Protein AF-A0A0B6YW63-F1 (afdb_monomer_lite)

InterPro domains:
  IPR017218 BLOC-2 complex, Hps6 subunit [PTHR14696] (39-274)
  IPR046822 BLOC-2 complex member HPS6, C-terminal domain [PF20468] (163-268)

Radius of gyration: 24.79 Å; chains: 1; bounding box: 61×53×79 Å

Organism: NCBI:txid1028688

Secondary structure (DSSP, 8-state):
----------GGGTS-HHHHHHHHHHHHHH---HHHHHHHHHHHHHHHHHTT-S---HHHHHHHHHHHHHHHHHHHHHHHHHHHHHHTTS---HHHHHHHHHHHHH-----HHHHHHHHHHHHHH-HHHHHHHHTTT--SS-SS--GGGHHHHHHHH-TTSS--HHHHHHHHHHHHH-GGGHHHHHHHHHHHHHHH----HHHHHHHHHHHHHHHHHH---GGGSS-HHHHHHHHHHHHHHTT-TTHHHHHHHHHHHTT-HHHHHHHHHHHHTT-S---GGG----

Foldseek 3Di:
DDDDDPPDPPPVVVCPVVVVVVVLVVVVVVHDDPVSVVVVVVSVVVLVVVVPDPDADPVRVVCVVVVVLVVVVVVLVVVVVVVVVVVVVDDPDPVVLLVSLVVLQPPPPDDPVSNLVSLVVCCVVPLPSNLCVLCPQPDLQDLDDDPVCLVSLCVQCPVPNPDCSSVLSNLQSCLAEPLLSNQSNLSHNLVSCLVNVPDDPVVSVVSSLVSLVSSLVSYDDLVNHPDSQSSLVSSLVSLVSSPDPCSLVVSLVSCVVSVVVVVNVVSVVVVVVVPPDDDPVPPPPD

pLDDT: mean 72.21, std 15.03, range [29.09, 91.69]

Sequence (286 aa):
LYTAADRLPDDHLLQTDIMRLAHLHELRMRGSSQTLVKELEQLKTKWAGIKNMSHHSHISNTIAPYLEEYWRLENLSQALLDSEKQQFGMKTDVSFAENMVKSMMEIRSFSKTARHAKLLWLSKVHPQELLDYLCQGITIESSEVHESKMKKWQSLLGMDGNNLVTFEFVCRLLFQLRPQNLLDFVKCAESVSEQTVGVSAFVRKKHSLIYYKTAWECLPRSQTSCDLKAATSAKAALILASESENCVERALKCLLQHGLWSNAVELVKDQANNDEGLPAYLHITT

Structure (mmCIF, N/CA/C/O backbone):
data_AF-A0A0B6YW63-F1
#
_entry.id   AF-A0A0B6YW63-F1
#
loop_
_atom_site.group_PDB
_atom_site.id
_atom_site.type_symbol
_atom_site.label_atom_id
_atom_site.label_alt_id
_atom_site.label_comp_id
_atom_site.label_asym_id
_atom_site.label_entity_id
_atom_site.label_seq_id
_atom_site.pdbx_PDB_ins_code
_atom_site.Cartn_x
_atom_site.Cartn_y
_atom_site.Cartn_z
_atom_site.occupancy
_atom_site.B_iso_or_equiv
_atom_site.auth_seq_id
_atom_site.auth_comp_id
_atom_site.auth_asym_id
_atom_site.auth_atom_id
_atom_site.pdbx_PDB_model_num
ATOM 1 N N . LEU A 1 1 ? 19.738 -30.019 56.863 1.00 35.66 1 LEU A N 1
ATOM 2 C CA . LEU A 1 1 ? 20.044 -30.387 55.463 1.00 35.66 1 LEU A CA 1
ATOM 3 C C . LEU A 1 1 ? 18.818 -30.035 54.641 1.00 35.66 1 LEU A C 1
ATOM 5 O O . LEU A 1 1 ? 17.736 -30.501 54.967 1.00 35.66 1 LEU A O 1
ATOM 9 N N . TYR A 1 2 ? 18.985 -29.078 53.733 1.00 29.09 2 TYR A N 1
ATOM 10 C CA . TYR A 1 2 ? 17.921 -28.328 53.069 1.00 29.09 2 TYR A CA 1
ATOM 11 C C . TYR A 1 2 ? 17.018 -29.206 52.192 1.00 29.09 2 TYR A C 1
ATOM 13 O O . TYR A 1 2 ? 17.493 -29.933 51.326 1.00 29.09 2 TYR A O 1
ATOM 21 N N . THR A 1 3 ? 15.710 -29.061 52.399 1.00 39.88 3 THR A N 1
ATOM 22 C CA . THR A 1 3 ? 14.631 -29.423 51.477 1.00 39.88 3 THR A CA 1
ATOM 23 C C . THR A 1 3 ? 14.084 -28.142 50.856 1.00 39.88 3 THR A C 1
ATOM 25 O O . THR A 1 3 ? 13.512 -27.327 51.574 1.00 39.88 3 THR A O 1
ATOM 28 N N . ALA A 1 4 ? 14.228 -27.976 49.547 1.00 35.59 4 ALA A N 1
ATOM 29 C CA . ALA A 1 4 ? 13.317 -27.212 48.698 1.00 35.59 4 ALA A CA 1
ATOM 30 C C . ALA A 1 4 ? 13.769 -27.456 47.260 1.00 35.59 4 ALA A C 1
ATOM 32 O O . ALA A 1 4 ? 14.795 -26.943 46.831 1.00 35.59 4 ALA A O 1
ATOM 33 N N . ALA A 1 5 ? 13.029 -28.302 46.546 1.00 37.62 5 ALA A N 1
ATOM 34 C CA . ALA A 1 5 ? 13.086 -28.307 45.098 1.00 37.62 5 ALA A CA 1
ATOM 35 C C . ALA A 1 5 ? 12.760 -26.889 44.621 1.00 37.62 5 ALA A C 1
ATOM 37 O O . ALA A 1 5 ? 11.768 -26.314 45.080 1.00 37.62 5 ALA A O 1
ATOM 38 N N . ASP A 1 6 ? 13.606 -26.356 43.743 1.00 39.78 6 ASP A N 1
ATOM 39 C CA . ASP A 1 6 ? 13.412 -25.107 43.016 1.00 39.78 6 ASP A CA 1
ATOM 40 C C . ASP A 1 6 ? 12.032 -25.105 42.348 1.00 39.78 6 ASP A C 1
ATOM 42 O O . ASP A 1 6 ? 11.842 -25.568 41.223 1.00 39.78 6 ASP A O 1
ATOM 46 N N . ARG A 1 7 ? 11.028 -24.600 43.066 1.00 38.03 7 ARG A N 1
ATOM 47 C CA . ARG A 1 7 ? 9.801 -24.126 42.447 1.00 38.03 7 ARG A CA 1
ATOM 48 C C . ARG A 1 7 ? 10.166 -22.798 41.815 1.00 38.03 7 ARG A C 1
ATOM 50 O O . ARG A 1 7 ? 10.329 -21.801 42.517 1.00 38.03 7 ARG A O 1
ATOM 57 N N . LEU A 1 8 ? 10.321 -22.821 40.494 1.00 34.00 8 LEU A N 1
ATOM 58 C CA . LEU A 1 8 ? 10.230 -21.619 39.677 1.00 34.00 8 LEU A CA 1
ATOM 59 C C . LEU A 1 8 ? 9.015 -20.809 40.171 1.00 34.00 8 LEU A C 1
ATOM 61 O O . LEU A 1 8 ? 7.951 -21.402 40.376 1.00 34.00 8 LEU A O 1
ATOM 65 N N . PRO A 1 9 ? 9.171 -19.505 40.447 1.00 35.78 9 PRO A N 1
ATOM 66 C CA . PRO A 1 9 ? 8.060 -18.680 40.897 1.00 35.78 9 PRO A CA 1
ATOM 67 C C . PRO A 1 9 ? 6.961 -18.696 39.831 1.00 35.78 9 PRO A C 1
ATOM 69 O O . PRO A 1 9 ? 7.265 -18.615 38.643 1.00 35.78 9 PRO A O 1
ATOM 72 N N . ASP A 1 10 ? 5.704 -18.828 40.264 1.00 38.03 10 ASP A N 1
ATOM 73 C CA . ASP A 1 10 ? 4.534 -18.910 39.389 1.00 38.03 10 ASP A CA 1
ATOM 74 C C . ASP A 1 10 ? 4.577 -17.824 38.294 1.00 38.03 10 ASP A C 1
ATOM 76 O O . ASP A 1 10 ? 4.577 -16.623 38.583 1.00 38.03 10 ASP A O 1
ATOM 80 N N . ASP A 1 11 ? 4.550 -18.261 37.029 1.00 41.81 11 ASP A N 1
ATOM 81 C CA . ASP A 1 11 ? 4.585 -17.457 35.789 1.00 41.81 11 ASP A CA 1
ATOM 82 C C . ASP A 1 11 ? 3.475 -16.380 35.685 1.00 41.81 11 ASP A C 1
ATOM 84 O O . ASP A 1 11 ? 3.419 -15.589 34.739 1.00 41.81 11 ASP A O 1
ATOM 88 N N . HIS A 1 12 ? 2.582 -16.303 36.671 1.00 43.78 12 HIS A N 1
ATOM 89 C CA . HIS A 1 12 ? 1.474 -15.355 36.746 1.00 43.78 12 HIS A CA 1
ATOM 90 C C . HIS A 1 12 ? 1.882 -13.926 37.136 1.00 43.78 12 HIS A C 1
ATOM 92 O O . HIS A 1 12 ? 1.092 -13.005 36.939 1.00 43.78 12 HIS A O 1
ATOM 98 N N . LEU A 1 13 ? 3.092 -13.714 37.665 1.00 39.16 13 LEU A N 1
ATOM 99 C CA . LEU A 1 13 ? 3.568 -12.388 38.092 1.00 39.16 13 LEU A CA 1
ATOM 100 C C . LEU A 1 13 ? 4.295 -11.595 36.991 1.00 39.16 13 LEU A C 1
ATOM 102 O O . LEU A 1 13 ? 4.454 -10.383 37.128 1.00 39.16 13 LEU A O 1
ATOM 106 N N . LEU A 1 14 ? 4.706 -12.243 35.893 1.00 39.59 14 LEU A N 1
ATOM 107 C CA . LEU A 1 14 ? 5.464 -11.608 34.800 1.00 39.59 14 LEU A CA 1
ATOM 108 C C . LEU A 1 14 ? 4.700 -11.523 33.466 1.00 39.59 14 LEU A C 1
ATOM 110 O O . LEU A 1 14 ? 5.112 -10.784 32.569 1.00 39.59 14 LEU A O 1
ATOM 114 N N . GLN A 1 15 ? 3.548 -12.186 33.337 1.00 50.19 15 GLN A N 1
ATOM 115 C CA . GLN A 1 15 ? 2.616 -11.943 32.235 1.00 50.19 15 GLN A CA 1
ATOM 116 C C . GLN A 1 15 ? 1.835 -10.654 32.501 1.00 50.19 15 GLN A C 1
ATOM 118 O O . GLN A 1 15 ? 0.770 -10.660 33.111 1.00 50.19 15 GLN A O 1
ATOM 123 N N . THR A 1 16 ? 2.384 -9.524 32.054 1.00 67.94 16 THR A N 1
ATOM 124 C CA . THR A 1 16 ? 1.674 -8.237 32.060 1.00 67.94 16 THR A CA 1
ATOM 125 C C . THR A 1 16 ? 0.263 -8.388 31.480 1.00 67.94 16 THR A C 1
ATOM 127 O O . THR A 1 16 ? 0.057 -9.105 30.500 1.00 67.94 16 THR A O 1
ATOM 130 N N . ASP A 1 17 ? -0.716 -7.671 32.037 1.00 64.31 17 ASP A N 1
ATOM 131 C CA . ASP A 1 17 ? -2.104 -7.677 31.549 1.00 64.31 17 ASP A CA 1
ATOM 132 C C . ASP A 1 17 ? -2.221 -7.398 30.036 1.00 64.31 17 ASP A C 1
ATOM 134 O O . ASP A 1 17 ? -3.189 -7.806 29.401 1.00 64.31 17 ASP A O 1
ATOM 138 N N . ILE A 1 18 ? -1.217 -6.748 29.439 1.00 65.69 18 ILE A N 1
ATOM 139 C CA . ILE A 1 18 ? -1.093 -6.510 27.995 1.00 65.69 18 ILE A CA 1
ATOM 140 C C . ILE A 1 18 ? -0.831 -7.803 27.214 1.00 65.69 18 ILE A C 1
ATOM 142 O O . ILE A 1 18 ? -1.463 -8.030 26.185 1.00 65.69 18 ILE A O 1
ATOM 146 N N . MET A 1 19 ? 0.060 -8.674 27.698 1.00 64.81 19 MET A N 1
ATOM 147 C CA . MET A 1 19 ? 0.273 -10.004 27.111 1.00 64.81 19 MET A CA 1
ATOM 148 C C . MET A 1 19 ? -1.000 -10.844 27.208 1.00 64.81 19 MET A C 1
ATOM 150 O O . MET A 1 19 ? -1.384 -11.518 26.251 1.00 64.81 19 MET A O 1
ATOM 154 N N . ARG A 1 20 ? -1.689 -10.756 28.352 1.00 71.44 20 ARG A N 1
ATOM 155 C CA . ARG A 1 20 ? -2.964 -11.444 28.564 1.00 71.44 20 ARG A CA 1
ATOM 156 C C . ARG A 1 20 ? -4.047 -10.921 27.618 1.00 71.44 20 ARG A C 1
ATOM 158 O O . ARG A 1 20 ? -4.763 -11.715 27.019 1.00 71.44 20 ARG A O 1
ATOM 165 N N . LEU A 1 21 ? -4.127 -9.607 27.420 1.00 73.88 21 LEU A N 1
ATOM 166 C CA . LEU A 1 21 ? -5.036 -8.970 26.466 1.00 73.88 21 LEU A CA 1
ATOM 167 C C . LEU A 1 21 ? -4.750 -9.406 25.018 1.00 73.88 21 LEU A C 1
ATOM 169 O O . LEU A 1 21 ? -5.678 -9.763 24.294 1.00 73.88 21 LEU A O 1
ATOM 173 N N . ALA A 1 22 ? -3.477 -9.428 24.609 1.00 70.31 22 ALA A N 1
ATOM 174 C CA . ALA A 1 22 ? -3.073 -9.884 23.280 1.00 70.31 22 ALA A CA 1
ATOM 175 C C . ALA A 1 22 ? -3.470 -11.351 23.039 1.00 70.31 22 ALA A C 1
ATOM 177 O O . ALA A 1 22 ? -4.042 -11.673 21.997 1.00 70.31 22 ALA A O 1
ATOM 178 N N . HIS A 1 23 ? -3.247 -12.218 24.031 1.00 72.25 23 HIS A N 1
ATOM 179 C CA . HIS A 1 23 ? -3.633 -13.625 23.967 1.00 72.25 23 HIS A CA 1
ATOM 180 C C . HIS A 1 23 ? -5.155 -13.817 23.876 1.00 72.25 23 HIS A C 1
ATOM 182 O O . HIS A 1 23 ? -5.644 -14.576 23.040 1.00 72.25 23 HIS A O 1
ATOM 188 N N . LEU A 1 24 ? -5.928 -13.077 24.678 1.00 75.38 24 LEU A N 1
ATOM 189 C CA . LEU A 1 24 ? -7.393 -13.112 24.621 1.00 75.38 24 LEU A CA 1
ATOM 190 C C . LEU A 1 24 ? -7.928 -12.643 23.260 1.00 75.38 24 LEU A C 1
ATOM 192 O O . LEU A 1 24 ? -8.910 -13.193 22.759 1.00 75.38 24 LEU A O 1
ATOM 196 N N . HIS A 1 25 ? -7.268 -11.669 22.629 1.00 72.69 25 HIS A N 1
ATOM 197 C CA . HIS A 1 25 ? -7.618 -11.230 21.280 1.00 72.69 25 HIS A CA 1
ATOM 198 C C . HIS A 1 25 ? -7.298 -12.268 20.208 1.00 72.69 25 HIS A C 1
ATOM 200 O O . HIS A 1 25 ? -8.101 -12.467 19.297 1.00 72.69 25 HIS A O 1
ATOM 206 N N . GLU A 1 26 ? -6.168 -12.962 20.319 1.00 74.06 26 GLU A N 1
ATOM 207 C CA . GLU A 1 26 ? -5.845 -14.068 19.419 1.00 74.06 26 GLU A CA 1
ATOM 208 C C . GLU A 1 26 ? -6.899 -15.182 19.505 1.00 74.06 26 GLU A C 1
ATOM 210 O O . GLU A 1 26 ? -7.366 -15.682 18.480 1.00 74.06 26 GLU A O 1
ATOM 215 N N . LEU A 1 27 ? -7.339 -15.519 20.720 1.00 74.31 27 LEU A N 1
ATOM 216 C CA . LEU A 1 27 ? -8.409 -16.490 20.939 1.00 74.31 27 LEU A CA 1
ATOM 217 C C . LEU A 1 27 ? -9.739 -16.010 20.350 1.00 74.31 27 LEU A C 1
ATOM 219 O O . LEU A 1 27 ? -10.409 -16.783 19.668 1.00 74.31 27 LEU A O 1
ATOM 223 N N . ARG A 1 28 ? -10.079 -14.725 20.513 1.00 75.38 28 ARG A N 1
ATOM 224 C CA . ARG A 1 28 ? -11.287 -14.126 19.922 1.00 75.38 28 ARG A CA 1
ATOM 225 C C . ARG A 1 28 ? -11.311 -14.232 18.395 1.00 75.38 28 ARG A C 1
ATOM 227 O O . ARG A 1 28 ? -12.379 -14.459 17.832 1.00 75.38 28 ARG A O 1
ATOM 234 N N . MET A 1 29 ? -10.159 -14.107 17.732 1.00 66.94 29 MET A N 1
ATOM 235 C CA . MET A 1 29 ? -10.046 -14.272 16.275 1.00 66.94 29 MET A CA 1
ATOM 236 C C . MET A 1 29 ? -10.249 -15.725 15.819 1.00 66.94 29 MET A C 1
ATOM 238 O O . MET A 1 29 ? -10.648 -15.949 14.679 1.00 66.94 29 MET A O 1
ATOM 242 N N . ARG A 1 30 ? -9.983 -16.710 16.688 1.00 71.00 30 ARG A N 1
ATOM 243 C CA . ARG A 1 30 ? -10.181 -18.145 16.411 1.00 71.00 30 ARG A CA 1
ATOM 244 C C . ARG A 1 30 ? -11.595 -18.630 16.760 1.00 71.00 30 ARG A C 1
ATOM 246 O O . ARG A 1 30 ? -12.028 -19.651 16.236 1.00 71.00 30 ARG A O 1
ATOM 253 N N . GLY A 1 31 ? -12.315 -17.902 17.612 1.00 60.34 31 GLY A N 1
ATOM 254 C CA . GLY A 1 31 ? -13.707 -18.168 17.970 1.00 60.34 31 GLY A CA 1
ATOM 255 C C . GLY A 1 31 ? -14.153 -17.342 19.177 1.00 60.34 31 GLY A C 1
ATOM 256 O O . GLY A 1 31 ? -13.383 -17.094 20.102 1.00 60.34 31 GLY A O 1
ATOM 257 N N . SER A 1 32 ? -15.410 -16.899 19.189 1.00 66.62 32 SER A N 1
ATOM 258 C CA . SER A 1 32 ? -15.966 -16.121 20.301 1.00 66.62 32 SER A CA 1
ATOM 259 C C . SER A 1 32 ? -16.644 -17.035 21.327 1.00 66.62 32 SER A C 1
ATOM 261 O O . SER A 1 32 ? -17.595 -17.744 21.018 1.00 66.62 32 SER A O 1
ATOM 263 N N . SER A 1 33 ? -16.161 -16.996 22.571 1.00 72.69 33 SER A N 1
ATOM 264 C CA . SER A 1 33 ? -16.786 -17.640 23.735 1.00 72.69 33 SER A CA 1
ATOM 265 C C . SER A 1 33 ? -17.289 -16.573 24.708 1.00 72.69 33 SER A C 1
ATOM 267 O O . SER A 1 33 ? -16.619 -15.561 24.920 1.00 72.69 33 SER A O 1
ATOM 269 N N . GLN A 1 34 ? -18.428 -16.813 25.365 1.00 70.00 34 GLN A N 1
ATOM 270 C CA . GLN A 1 34 ? -18.930 -15.940 26.438 1.00 70.00 34 GLN A CA 1
ATOM 271 C C . GLN A 1 34 ? -17.928 -15.782 27.592 1.00 70.00 34 GLN A C 1
ATOM 273 O O . GLN A 1 34 ? -17.919 -14.749 28.259 1.00 70.00 34 GLN A O 1
ATOM 278 N N . THR A 1 35 ? -17.066 -16.775 27.825 1.00 73.94 35 THR A N 1
ATOM 279 C CA . THR A 1 35 ? -16.005 -16.689 28.840 1.00 73.94 35 THR A CA 1
ATOM 280 C C . THR A 1 35 ? -14.935 -15.664 28.463 1.00 73.94 35 THR A C 1
ATOM 282 O O . THR A 1 35 ? -14.508 -14.893 29.317 1.00 73.94 35 THR A O 1
ATOM 285 N N . LEU A 1 36 ? -14.576 -15.578 27.177 1.00 73.38 36 LEU A N 1
ATOM 286 C CA . LEU A 1 36 ? -13.583 -14.627 26.666 1.00 73.38 36 LEU A CA 1
ATOM 287 C C . LEU A 1 36 ? -14.067 -13.179 26.782 1.00 73.38 36 LEU A C 1
ATOM 289 O O . LEU A 1 36 ? -13.299 -12.302 27.168 1.00 73.38 36 LEU A O 1
ATOM 293 N N . VAL A 1 37 ? -15.347 -12.932 26.486 1.00 73.31 37 VAL A N 1
ATOM 294 C CA . VAL A 1 37 ? -15.948 -11.594 26.615 1.00 73.31 37 VAL A CA 1
ATOM 295 C C . VAL A 1 37 ? -15.915 -11.127 28.071 1.00 73.31 37 VAL A C 1
ATOM 297 O O . VAL A 1 37 ? -15.482 -10.011 28.348 1.00 73.31 37 VAL A O 1
ATOM 300 N N . LYS A 1 38 ? -16.273 -12.011 29.012 1.00 75.44 38 LYS A N 1
ATOM 301 C CA . LYS A 1 38 ? -16.216 -11.713 30.450 1.00 75.44 38 LYS A CA 1
ATOM 302 C C . LYS A 1 38 ? -14.794 -11.431 30.933 1.00 75.44 38 LYS A C 1
ATOM 304 O O . LYS A 1 38 ? -14.599 -10.513 31.723 1.00 75.44 38 LYS A O 1
ATOM 309 N N . GLU A 1 39 ? -13.795 -12.182 30.470 1.00 75.00 39 GLU A N 1
ATOM 310 C CA . GLU A 1 39 ? -12.397 -11.928 30.846 1.00 75.00 39 GLU A CA 1
ATOM 311 C C . GLU A 1 39 ? -11.869 -10.591 30.305 1.00 75.00 39 GLU A C 1
ATOM 313 O O . GLU A 1 39 ? -11.160 -9.878 31.020 1.00 75.00 39 GLU A O 1
ATOM 318 N N . LEU A 1 40 ? -12.254 -10.206 29.085 1.00 75.44 40 LEU A N 1
ATOM 319 C CA . LEU A 1 40 ? -11.909 -8.898 28.518 1.00 75.44 40 LEU A CA 1
ATOM 320 C C . LEU A 1 40 ? -12.559 -7.744 29.298 1.00 75.44 40 LEU A C 1
ATOM 322 O O . LEU A 1 40 ? -11.893 -6.749 29.587 1.00 75.44 40 LEU A O 1
ATOM 326 N N . GLU A 1 41 ? -13.823 -7.881 29.705 1.00 77.19 41 GLU A N 1
ATOM 327 C CA . GLU A 1 41 ? -14.507 -6.893 30.554 1.00 77.19 41 GLU A CA 1
ATOM 328 C C . GLU A 1 41 ? -13.883 -6.788 31.955 1.00 77.19 41 GLU A C 1
ATOM 330 O O . GLU A 1 41 ? -13.723 -5.691 32.499 1.00 77.19 41 GLU A O 1
ATOM 335 N N . GLN A 1 42 ? -13.464 -7.914 32.537 1.00 78.00 42 GLN A N 1
ATOM 336 C CA . GLN A 1 42 ? -12.745 -7.931 33.813 1.00 78.00 42 GLN A CA 1
ATOM 337 C C . GLN A 1 42 ? -11.383 -7.237 33.715 1.00 78.00 42 GLN A C 1
ATOM 339 O O . GLN A 1 42 ? -10.994 -6.507 34.624 1.00 78.00 42 GLN A O 1
ATOM 344 N N . LEU A 1 43 ? -10.656 -7.417 32.612 1.00 75.31 43 LEU A N 1
ATOM 345 C CA . LEU A 1 43 ? -9.417 -6.679 32.363 1.00 75.31 43 LEU A CA 1
ATOM 346 C C . LEU A 1 43 ? -9.683 -5.179 32.202 1.00 75.31 43 LEU A C 1
ATOM 348 O O . LEU A 1 43 ? -9.010 -4.368 32.836 1.00 75.31 43 LEU A O 1
ATOM 352 N N . LYS A 1 44 ? -10.707 -4.799 31.434 1.00 74.19 44 LYS A N 1
ATOM 353 C CA . LYS A 1 44 ? -11.101 -3.394 31.245 1.00 74.19 44 LYS A CA 1
ATOM 354 C C . LYS A 1 44 ? -11.416 -2.699 32.575 1.00 74.19 44 LYS A C 1
ATOM 356 O O . LYS A 1 44 ? -10.949 -1.587 32.819 1.00 74.19 44 LYS A O 1
ATOM 361 N N . THR A 1 45 ? -12.174 -3.358 33.449 1.00 74.06 45 THR A N 1
ATOM 362 C CA . THR A 1 45 ? -12.545 -2.823 34.772 1.00 74.06 45 THR A CA 1
ATOM 363 C C . THR A 1 45 ? -11.356 -2.745 35.730 1.00 74.06 45 THR A C 1
ATOM 365 O O . THR A 1 45 ? -11.197 -1.729 36.407 1.00 74.06 45 THR A O 1
ATOM 368 N N . LYS A 1 46 ? -10.468 -3.750 35.738 1.00 71.12 46 LYS A N 1
ATOM 369 C CA . LYS A 1 46 ? -9.212 -3.711 36.508 1.00 71.12 46 LYS A CA 1
ATOM 370 C C . LYS A 1 46 ? -8.339 -2.519 36.113 1.00 71.12 46 LYS A C 1
ATOM 372 O O . LYS A 1 46 ? -7.884 -1.786 36.985 1.00 71.12 46 LYS A O 1
ATOM 377 N N . TRP A 1 47 ? -8.171 -2.266 34.816 1.00 66.81 47 TRP A N 1
ATOM 378 C CA . TRP A 1 47 ? -7.371 -1.140 34.325 1.00 66.81 47 TRP A CA 1
ATOM 379 C C . TRP A 1 47 ? -7.994 0.227 34.607 1.00 66.81 47 TRP A C 1
ATOM 381 O O . TRP A 1 47 ? -7.281 1.156 34.988 1.00 66.81 47 TRP A O 1
ATOM 391 N N . ALA A 1 48 ? -9.319 0.347 34.497 1.00 65.12 48 ALA A N 1
ATOM 392 C CA . ALA A 1 48 ? -10.023 1.556 34.916 1.00 65.12 48 ALA A CA 1
ATOM 393 C C . ALA A 1 48 ? -9.819 1.851 36.415 1.00 65.12 48 ALA A C 1
ATOM 395 O O . ALA A 1 48 ? -9.686 3.012 36.796 1.00 65.12 48 ALA A O 1
ATOM 396 N N . GLY A 1 49 ? -9.735 0.810 37.253 1.00 61.81 49 GLY A N 1
ATOM 397 C CA . GLY A 1 49 ? -9.406 0.936 38.676 1.00 61.81 49 GLY A CA 1
ATOM 398 C C . GLY A 1 49 ? -7.948 1.333 38.940 1.00 61.81 49 GLY A C 1
ATOM 399 O O . GLY A 1 49 ? -7.687 2.162 39.809 1.00 61.81 49 GLY A O 1
ATOM 400 N N . ILE A 1 50 ? -7.000 0.799 38.161 1.00 61.00 50 ILE A N 1
ATOM 401 C CA . ILE A 1 50 ? -5.560 1.091 38.295 1.00 61.00 50 ILE A CA 1
ATOM 402 C C . ILE A 1 50 ? -5.242 2.553 37.957 1.00 61.00 50 ILE A C 1
ATOM 404 O O . ILE A 1 50 ? -4.373 3.135 38.600 1.00 61.00 50 ILE A O 1
ATOM 408 N N . LYS A 1 51 ? -5.975 3.181 37.025 1.00 54.81 51 LYS A N 1
ATOM 409 C CA . LYS A 1 51 ? -5.820 4.601 36.641 1.00 54.81 51 LYS A CA 1
ATOM 410 C C . LYS A 1 51 ? -5.944 5.587 37.820 1.00 54.81 51 LYS A C 1
ATOM 412 O O . LYS A 1 51 ? -5.456 6.708 37.731 1.00 54.81 51 LYS A O 1
ATOM 417 N N . ASN A 1 52 ? -6.557 5.161 38.927 1.00 53.94 52 ASN A N 1
ATOM 418 C CA . ASN A 1 52 ? -6.733 5.963 40.140 1.00 53.94 52 ASN A CA 1
ATOM 419 C C . ASN A 1 52 ? -5.675 5.687 41.230 1.00 53.94 52 ASN A C 1
ATOM 421 O O . ASN A 1 52 ? -5.743 6.296 42.297 1.00 53.94 52 ASN A O 1
ATOM 425 N N . MET A 1 53 ? -4.718 4.775 41.010 1.00 52.00 53 MET A N 1
ATOM 426 C CA . MET A 1 53 ? -3.688 4.444 42.003 1.00 52.00 53 MET A CA 1
ATOM 427 C C . MET A 1 53 ? -2.396 5.235 41.765 1.00 52.00 53 MET A C 1
ATOM 429 O O . MET A 1 53 ? -1.778 5.161 40.710 1.00 52.00 53 MET A O 1
ATOM 433 N N . SER A 1 54 ? -1.942 5.946 42.796 1.00 47.22 54 SER A N 1
ATOM 434 C CA . SER A 1 54 ? -0.814 6.893 42.804 1.00 47.22 54 SER A CA 1
ATOM 435 C C . SER A 1 54 ? 0.590 6.295 42.600 1.00 47.22 54 SER A C 1
ATOM 437 O O . SER A 1 54 ? 1.584 7.003 42.763 1.00 47.22 54 SER A O 1
ATOM 439 N N . HIS A 1 55 ? 0.713 5.010 42.260 1.00 49.44 55 HIS A N 1
ATOM 440 C CA . HIS A 1 55 ? 1.996 4.309 42.151 1.00 49.44 55 HIS A CA 1
ATOM 441 C C . HIS A 1 55 ? 2.103 3.556 40.826 1.00 49.44 55 HIS A C 1
ATOM 443 O O . HIS A 1 55 ? 1.955 2.337 40.759 1.00 49.44 55 HIS A O 1
ATOM 449 N N . HIS A 1 56 ? 2.382 4.289 39.753 1.00 57.88 56 HIS A N 1
ATOM 450 C CA . HIS A 1 56 ? 2.669 3.689 38.457 1.00 57.88 56 HIS A CA 1
ATOM 451 C C . HIS A 1 56 ? 4.172 3.442 38.302 1.00 57.88 56 HIS A C 1
ATOM 453 O O . HIS A 1 56 ? 4.986 4.360 38.413 1.00 57.88 56 HIS A O 1
ATOM 459 N N . SER A 1 57 ? 4.549 2.195 38.014 1.00 62.69 57 SER A N 1
ATOM 460 C CA . SER A 1 57 ? 5.898 1.868 37.545 1.00 62.69 57 SER A CA 1
ATOM 461 C C . SER A 1 57 ? 6.198 2.605 36.229 1.00 62.69 57 SER A C 1
ATOM 463 O O . SER A 1 57 ? 5.285 2.951 35.476 1.00 62.69 57 SER A O 1
ATOM 465 N N . HIS A 1 58 ? 7.475 2.818 35.898 1.00 59.50 58 HIS A N 1
ATOM 466 C CA . HIS A 1 58 ? 7.863 3.480 34.640 1.00 59.50 58 HIS A CA 1
ATOM 467 C C . HIS A 1 58 ? 7.277 2.769 33.401 1.00 59.50 58 HIS A C 1
ATOM 469 O O . HIS A 1 58 ? 6.887 3.409 32.423 1.00 59.50 58 HIS A O 1
ATOM 475 N N . ILE A 1 59 ? 7.154 1.440 33.465 1.00 60.69 59 ILE A N 1
ATOM 476 C CA . ILE A 1 59 ? 6.524 0.611 32.430 1.00 60.69 59 ILE A CA 1
ATOM 477 C C . ILE A 1 59 ? 5.016 0.898 32.351 1.00 60.69 59 ILE A C 1
ATOM 479 O O . ILE A 1 59 ? 4.501 1.125 31.260 1.00 60.69 59 ILE A O 1
ATOM 483 N N . SER A 1 60 ? 4.319 0.986 33.490 1.00 62.66 60 SER A N 1
ATOM 484 C CA . SER A 1 60 ? 2.894 1.349 33.538 1.00 62.66 60 SER A CA 1
ATOM 485 C C . SER A 1 60 ? 2.6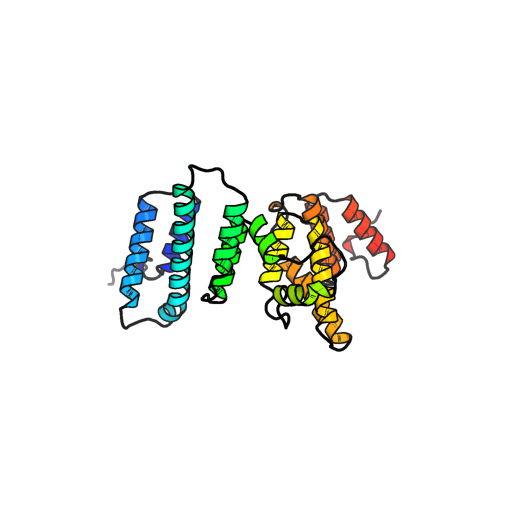37 2.730 32.931 1.00 62.66 60 SER A C 1
ATOM 487 O O . SER A 1 60 ? 1.725 2.871 32.125 1.00 62.66 60 SER A O 1
ATOM 489 N N . ASN A 1 61 ? 3.469 3.729 33.242 1.00 63.31 61 ASN A N 1
ATOM 490 C CA . ASN A 1 61 ? 3.356 5.073 32.658 1.00 63.31 61 ASN A CA 1
ATOM 491 C C . ASN A 1 61 ? 3.587 5.086 31.143 1.00 63.31 61 ASN A C 1
ATOM 493 O O . ASN A 1 61 ? 2.978 5.875 30.426 1.00 63.31 61 ASN A O 1
ATOM 497 N N . THR A 1 62 ? 4.455 4.202 30.649 1.00 65.38 62 THR A N 1
ATOM 498 C CA . THR A 1 62 ? 4.751 4.108 29.215 1.00 65.38 62 THR A CA 1
ATOM 499 C C . THR A 1 62 ? 3.611 3.431 28.456 1.00 65.38 62 THR A C 1
ATOM 501 O O . THR A 1 62 ? 3.297 3.836 27.341 1.00 65.38 62 THR A O 1
ATOM 504 N N . ILE A 1 63 ? 2.975 2.414 29.047 1.00 66.19 63 ILE A N 1
ATOM 505 C CA . ILE A 1 63 ? 1.978 1.583 28.357 1.00 66.19 63 ILE A CA 1
ATOM 506 C C . ILE A 1 63 ? 0.545 2.104 28.529 1.00 66.19 63 ILE A C 1
ATOM 508 O O . ILE A 1 63 ? -0.262 1.961 27.610 1.00 66.19 63 ILE A O 1
ATOM 512 N N . ALA A 1 64 ? 0.237 2.772 29.645 1.00 66.31 64 ALA A N 1
ATOM 513 C CA . ALA A 1 64 ? -1.069 3.377 29.913 1.00 66.31 64 ALA A CA 1
ATOM 514 C C . ALA A 1 64 ? -1.672 4.158 28.722 1.00 66.31 64 ALA A C 1
ATOM 516 O O . ALA A 1 64 ? -2.804 3.845 28.349 1.00 66.31 64 ALA A O 1
ATOM 517 N N . PRO A 1 65 ? -0.960 5.092 28.050 1.00 67.81 65 PRO A N 1
ATOM 518 C CA . PRO A 1 65 ? -1.545 5.837 26.932 1.00 67.81 65 PRO A CA 1
ATOM 519 C C . PRO A 1 65 ? -1.908 4.947 25.733 1.00 67.81 65 PRO A C 1
ATOM 521 O O . PRO A 1 65 ? -2.905 5.201 25.060 1.00 67.81 65 PRO A O 1
ATOM 524 N N . TYR A 1 66 ? -1.141 3.884 25.468 1.00 67.19 66 TYR A N 1
ATOM 525 C CA . TYR A 1 66 ? -1.441 2.944 24.381 1.00 67.19 66 TYR A CA 1
ATOM 526 C C . TYR A 1 66 ? -2.648 2.069 24.704 1.00 67.19 66 TYR A C 1
ATOM 528 O O . TYR A 1 66 ? -3.452 1.778 23.821 1.00 67.19 66 TYR A O 1
ATOM 536 N N . LEU A 1 67 ? -2.786 1.665 25.966 1.00 70.38 67 LEU A N 1
ATOM 537 C CA . LEU A 1 67 ? -3.890 0.827 26.417 1.00 70.38 67 LEU A CA 1
ATOM 538 C C . LEU A 1 67 ? -5.212 1.609 26.454 1.00 70.38 67 LEU A C 1
ATOM 540 O O . LEU A 1 67 ? -6.252 1.087 26.057 1.00 70.38 67 LEU A O 1
ATOM 544 N N . GLU A 1 68 ? -5.172 2.878 26.867 1.00 70.44 68 GLU A N 1
ATOM 545 C CA . GLU A 1 68 ? -6.322 3.786 26.780 1.00 70.44 68 GLU A CA 1
ATOM 546 C C . GLU A 1 68 ? -6.772 3.995 25.338 1.00 70.44 68 GLU A C 1
ATOM 548 O O . GLU A 1 68 ? -7.966 3.926 25.038 1.00 70.44 68 GLU A O 1
ATOM 553 N N . GLU A 1 69 ? -5.817 4.209 24.435 1.00 67.94 69 GLU A N 1
ATOM 554 C CA . GLU A 1 69 ? -6.122 4.369 23.021 1.00 67.94 69 GLU A CA 1
ATOM 555 C C . GLU A 1 69 ? -6.693 3.081 22.423 1.00 67.94 69 GLU A C 1
ATOM 557 O O . GLU A 1 69 ? -7.673 3.133 21.685 1.00 67.94 69 GLU A O 1
ATOM 562 N N . TYR A 1 70 ? -6.148 1.923 22.796 1.00 72.50 70 TYR A N 1
ATOM 563 C CA . TYR A 1 70 ? -6.689 0.627 22.404 1.00 72.50 70 TYR A CA 1
ATOM 564 C C . TYR A 1 70 ? -8.158 0.477 22.833 1.00 72.50 70 TYR A C 1
ATOM 566 O O . TYR A 1 70 ? -9.004 0.181 21.992 1.00 72.50 70 TYR A O 1
ATOM 574 N N . TRP A 1 71 ? -8.502 0.761 24.095 1.00 73.12 71 TRP A N 1
ATOM 575 C CA . TRP A 1 71 ? -9.893 0.665 24.554 1.00 73.12 71 TRP A CA 1
ATOM 576 C C . TRP A 1 71 ? -10.804 1.703 23.899 1.00 73.12 71 TRP A C 1
ATOM 578 O O . TRP A 1 71 ? -11.974 1.417 23.644 1.00 73.12 71 TRP A O 1
ATOM 588 N N . ARG A 1 72 ? -10.291 2.903 23.602 1.00 74.62 72 ARG A N 1
ATOM 589 C CA . ARG A 1 72 ? -11.042 3.924 22.864 1.00 74.62 72 ARG A CA 1
ATOM 590 C C . ARG A 1 72 ? -11.374 3.458 21.449 1.00 74.62 72 ARG A C 1
ATOM 592 O O . ARG A 1 72 ? -12.502 3.650 20.999 1.00 74.62 72 ARG A O 1
ATOM 599 N N . LEU A 1 73 ? -10.412 2.842 20.767 1.00 68.50 73 LEU A N 1
ATOM 600 C CA . LEU A 1 73 ? -10.592 2.285 19.429 1.00 68.50 73 LEU A CA 1
ATOM 601 C C . LEU A 1 73 ? -11.515 1.065 19.441 1.00 68.50 73 LEU A C 1
ATOM 603 O O . LEU A 1 73 ? -12.391 0.975 18.588 1.00 68.50 73 LEU A O 1
ATOM 607 N N . GLU A 1 74 ? -11.385 0.180 20.431 1.00 73.12 74 GLU A N 1
ATOM 608 C CA . GLU A 1 74 ? -12.274 -0.973 20.601 1.00 73.12 74 GLU A CA 1
ATOM 609 C C . GLU A 1 74 ? -13.723 -0.510 20.818 1.00 73.12 74 GLU A C 1
ATOM 611 O O . GLU A 1 74 ? -14.618 -0.969 20.114 1.00 73.12 74 GLU A O 1
ATOM 616 N N . ASN A 1 75 ? -13.962 0.463 21.707 1.00 74.25 75 ASN A N 1
ATOM 617 C CA . ASN A 1 75 ? -15.305 1.006 21.939 1.00 74.25 75 ASN A CA 1
ATOM 618 C C . ASN A 1 75 ? -15.880 1.679 20.683 1.00 74.25 75 ASN A C 1
ATOM 620 O O . ASN A 1 75 ? -17.062 1.516 20.401 1.00 74.25 75 ASN A O 1
ATOM 624 N N . LEU A 1 76 ? -15.061 2.421 19.926 1.00 68.25 76 LEU A N 1
ATOM 625 C CA . LEU A 1 76 ? -15.483 2.998 18.645 1.00 68.25 76 LEU A CA 1
ATOM 626 C C . LEU A 1 76 ? -15.855 1.904 17.642 1.00 68.25 76 LEU A C 1
ATOM 628 O O . LEU A 1 76 ? -16.897 2.001 17.006 1.00 68.25 76 LEU A O 1
ATOM 632 N N . SER A 1 77 ? -15.046 0.848 17.536 1.00 69.25 77 SER A N 1
ATOM 633 C CA . SER A 1 77 ? -15.331 -0.270 16.633 1.00 69.25 77 SER A CA 1
ATOM 634 C C . SER A 1 77 ? -16.617 -1.006 17.016 1.00 69.25 77 SER A C 1
ATOM 636 O O . SER A 1 77 ? -17.424 -1.312 16.146 1.00 69.25 77 SER A O 1
ATOM 638 N N . GLN A 1 78 ? -16.854 -1.231 18.312 1.00 71.50 78 GLN A N 1
ATOM 639 C CA . GLN A 1 78 ? -18.063 -1.887 18.806 1.00 71.50 78 GLN A CA 1
ATOM 640 C C . GLN A 1 78 ? -19.296 -1.009 18.609 1.00 71.50 78 GLN A C 1
ATOM 642 O O . GLN A 1 78 ? -20.289 -1.493 18.088 1.00 71.50 78 GLN A O 1
ATOM 647 N N . ALA A 1 79 ? -19.219 0.286 18.933 1.00 67.75 79 ALA A N 1
ATOM 648 C CA . ALA A 1 79 ? -20.319 1.2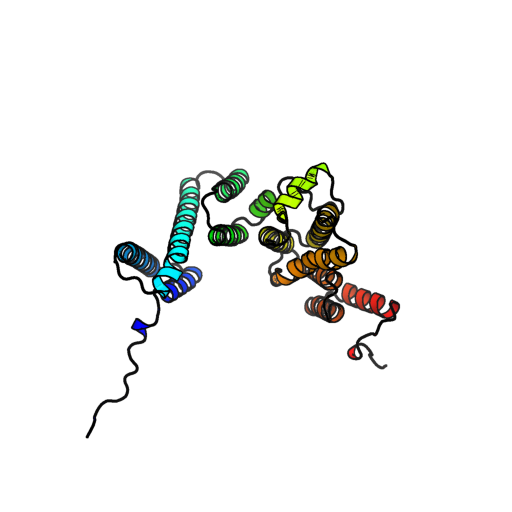19 18.701 1.00 67.75 79 ALA A CA 1
ATOM 649 C C . ALA A 1 79 ? -20.716 1.282 17.218 1.00 67.75 79 ALA A C 1
ATOM 651 O O . ALA A 1 79 ? -21.900 1.367 16.901 1.00 67.75 79 ALA A O 1
ATOM 652 N N . LEU A 1 80 ? -19.739 1.192 16.311 1.00 61.44 80 LEU A N 1
ATOM 653 C CA . LEU A 1 80 ? -19.987 1.167 14.873 1.00 61.44 80 LEU A CA 1
ATOM 654 C C . LEU A 1 80 ? -20.593 -0.169 14.413 1.00 61.44 80 LEU A C 1
ATOM 656 O O . LEU A 1 80 ? -21.618 -0.157 13.739 1.00 61.44 80 LEU A O 1
ATOM 660 N N . LEU A 1 81 ? -20.052 -1.309 14.848 1.00 64.81 81 LEU A N 1
ATOM 661 C CA . LEU A 1 81 ? -20.614 -2.638 14.552 1.00 64.81 81 LEU A CA 1
ATOM 662 C C . LEU A 1 81 ? -22.022 -2.832 15.139 1.00 64.81 81 LEU A C 1
ATOM 664 O O . LEU A 1 81 ? -22.865 -3.515 14.561 1.00 64.81 81 LEU A O 1
ATOM 668 N N . ASP A 1 82 ? -22.299 -2.244 16.298 1.00 62.84 82 ASP A N 1
ATOM 669 C CA . ASP A 1 82 ? -23.621 -2.296 16.913 1.00 62.84 82 ASP A CA 1
ATOM 670 C C . ASP A 1 82 ? -24.591 -1.307 16.244 1.00 62.84 82 ASP A C 1
ATOM 672 O O . ASP A 1 82 ? -25.781 -1.609 16.134 1.00 62.84 82 ASP A O 1
ATOM 676 N N . SER A 1 83 ? -24.097 -0.187 15.700 1.00 55.50 83 SER A N 1
ATOM 677 C CA . SER A 1 83 ? -24.889 0.686 14.822 1.00 55.50 83 SER A CA 1
ATOM 678 C C . SER A 1 83 ? -25.224 0.023 13.482 1.00 55.50 83 SER A C 1
ATOM 680 O O . SER A 1 83 ? -26.347 0.174 13.005 1.00 55.50 83 SER A O 1
ATOM 682 N N . GLU A 1 84 ? -24.323 -0.805 12.936 1.00 48.97 84 GLU A N 1
ATOM 683 C CA . GLU A 1 84 ? -24.636 -1.687 11.809 1.00 48.97 84 GLU A CA 1
ATOM 684 C C . GLU A 1 84 ? -25.761 -2.654 12.196 1.00 48.97 84 GLU A C 1
ATOM 686 O O . GLU A 1 84 ? -26.791 -2.678 11.526 1.00 48.97 84 GLU A O 1
ATOM 691 N N . LYS A 1 85 ? -25.637 -3.379 13.324 1.00 52.31 85 LYS A N 1
ATOM 692 C CA . LYS A 1 85 ? -26.666 -4.315 13.845 1.00 52.31 85 LYS A CA 1
ATOM 693 C C . LYS A 1 85 ? -28.037 -3.684 14.061 1.00 52.31 85 LYS A C 1
ATOM 695 O O . LYS A 1 85 ? -29.040 -4.348 13.814 1.00 52.31 85 LYS A O 1
ATOM 700 N N . GLN A 1 86 ? -28.102 -2.428 14.497 1.00 47.03 86 GLN A N 1
ATOM 701 C CA . GLN A 1 86 ? -29.371 -1.712 14.657 1.00 47.03 86 GLN A CA 1
ATOM 702 C C . GLN A 1 86 ? -29.979 -1.242 13.324 1.00 47.03 86 GLN A C 1
ATOM 704 O O . GLN A 1 86 ? -31.185 -1.011 13.267 1.00 47.03 86 GLN A O 1
ATOM 709 N N . GLN A 1 87 ? -29.188 -1.145 12.250 1.00 42.53 87 GLN A N 1
ATOM 710 C CA . GLN A 1 87 ? -29.641 -0.726 10.917 1.00 42.53 87 GLN A CA 1
ATOM 711 C C . GLN A 1 87 ? -29.787 -1.875 9.904 1.00 42.53 87 GLN A C 1
ATOM 713 O O . GLN A 1 87 ? -30.259 -1.631 8.795 1.00 42.53 87 GLN A O 1
ATOM 718 N N . PHE A 1 88 ? -29.523 -3.131 10.293 1.00 39.19 88 PHE A N 1
ATOM 719 C CA . PHE A 1 88 ? -29.721 -4.364 9.498 1.00 39.19 88 PHE A CA 1
ATOM 720 C C . PHE A 1 88 ? -31.189 -4.662 9.082 1.00 39.19 88 PHE A C 1
ATOM 722 O O . PHE A 1 88 ? -31.531 -5.790 8.731 1.00 39.19 88 PHE A O 1
ATOM 729 N N . GLY A 1 89 ? -32.069 -3.656 9.086 1.00 39.56 89 GLY A N 1
ATOM 730 C CA . GLY A 1 89 ? -33.338 -3.645 8.353 1.00 39.56 89 GLY A CA 1
ATOM 731 C C . GLY A 1 89 ? -33.269 -2.941 6.989 1.00 39.56 89 GLY A C 1
ATOM 732 O O . GLY A 1 89 ? -34.202 -3.074 6.199 1.00 39.56 89 GLY A O 1
ATOM 733 N N . MET A 1 90 ? -32.193 -2.213 6.672 1.00 35.75 90 MET A N 1
ATOM 734 C CA . MET A 1 90 ? -32.012 -1.570 5.369 1.00 35.75 90 MET A CA 1
ATOM 735 C C . MET A 1 90 ? -30.686 -1.981 4.738 1.00 35.75 90 MET A C 1
ATOM 737 O O . MET A 1 90 ? -29.663 -2.098 5.404 1.00 35.75 90 MET A O 1
ATOM 741 N N . LYS A 1 91 ? -30.760 -2.270 3.437 1.00 41.09 91 LYS A N 1
ATOM 742 C CA . LYS A 1 91 ? -29.652 -2.670 2.567 1.00 41.09 91 LYS A CA 1
ATOM 743 C C . LYS A 1 91 ? -28.425 -1.806 2.865 1.00 41.09 91 LYS A C 1
ATOM 745 O O . LYS A 1 91 ? -28.552 -0.591 2.950 1.00 41.09 91 LYS A O 1
ATOM 750 N N . THR A 1 92 ? -27.268 -2.439 3.028 1.00 44.84 92 THR A N 1
ATOM 751 C CA . THR A 1 92 ? -25.965 -1.786 3.173 1.00 44.84 92 THR A CA 1
ATOM 752 C C . THR A 1 92 ? -25.691 -0.931 1.937 1.00 44.84 92 THR A C 1
ATOM 754 O O . THR A 1 92 ? -25.143 -1.396 0.940 1.00 44.84 92 THR A O 1
ATOM 757 N N . ASP A 1 93 ? -26.146 0.317 1.980 1.00 56.91 93 ASP A N 1
ATOM 758 C CA . ASP A 1 93 ? -25.870 1.310 0.956 1.00 56.91 93 ASP A CA 1
ATOM 759 C C . ASP A 1 93 ? -24.384 1.671 1.025 1.00 56.91 93 ASP A C 1
ATOM 761 O O . ASP A 1 93 ? -23.856 1.977 2.094 1.00 56.91 93 ASP A O 1
ATOM 765 N N . VAL A 1 94 ? -23.720 1.689 -0.133 1.00 59.22 94 VAL A N 1
ATOM 766 C CA . VAL A 1 94 ? -22.327 2.149 -0.329 1.00 59.22 94 VAL A CA 1
ATOM 767 C C . VAL A 1 94 ? -22.076 3.500 0.366 1.00 59.22 94 VAL A C 1
ATOM 769 O O . VAL A 1 94 ? -21.015 3.738 0.937 1.00 59.22 94 VAL A O 1
ATOM 772 N N . SER A 1 95 ? -23.110 4.343 0.436 1.00 67.88 95 SER A N 1
ATOM 773 C CA . SER A 1 95 ? -23.089 5.626 1.139 1.00 67.88 95 SER A CA 1
ATOM 774 C C . SER A 1 95 ? -22.805 5.516 2.648 1.00 67.88 95 SER A C 1
ATOM 776 O O . SER A 1 95 ? -22.193 6.416 3.222 1.00 67.88 95 SER A O 1
ATOM 778 N N . PHE A 1 96 ? -23.212 4.435 3.320 1.00 71.31 96 PHE A N 1
ATOM 779 C CA . PHE A 1 96 ? -22.987 4.269 4.760 1.00 71.31 96 PHE A CA 1
ATOM 780 C C . PHE A 1 96 ? -21.511 4.018 5.086 1.00 71.31 96 PHE A C 1
ATOM 782 O O . PHE A 1 96 ? -20.964 4.669 5.977 1.00 71.31 96 PHE A O 1
ATOM 789 N N . ALA A 1 97 ? -20.849 3.132 4.336 1.00 72.88 97 ALA A N 1
ATOM 790 C CA . ALA A 1 97 ? -19.434 2.822 4.531 1.00 72.88 97 ALA A CA 1
ATOM 791 C C . ALA A 1 97 ? -18.542 4.046 4.243 1.00 72.88 97 ALA A C 1
ATOM 793 O O . ALA A 1 97 ? -17.650 4.366 5.032 1.00 72.88 97 ALA A O 1
ATOM 794 N N . GLU A 1 98 ? -18.848 4.810 3.189 1.00 79.00 98 GLU A N 1
ATOM 795 C CA . GLU A 1 98 ? -18.174 6.081 2.886 1.00 79.00 98 GLU A CA 1
ATOM 796 C C . GLU A 1 98 ? -18.332 7.109 4.021 1.00 79.00 98 GLU A C 1
ATOM 798 O O . GLU A 1 98 ? -17.356 7.724 4.468 1.00 79.00 98 GLU A O 1
ATOM 803 N N . ASN A 1 99 ? -19.555 7.270 4.539 1.00 77.81 99 ASN A N 1
ATOM 804 C CA . ASN A 1 99 ? -19.839 8.175 5.654 1.00 77.81 99 ASN A CA 1
ATOM 805 C C . ASN A 1 99 ? -19.141 7.728 6.949 1.00 77.81 99 ASN A C 1
ATOM 807 O O . ASN A 1 99 ? -18.638 8.567 7.705 1.00 77.81 99 ASN A O 1
ATOM 811 N N . MET A 1 100 ? -19.046 6.417 7.190 1.00 77.00 100 MET A N 1
ATOM 812 C CA . MET A 1 100 ? -18.330 5.858 8.334 1.00 77.00 100 MET A CA 1
ATOM 813 C C . MET A 1 100 ? -16.834 6.181 8.262 1.00 77.00 100 MET A C 1
ATOM 815 O O . MET A 1 100 ? -16.287 6.744 9.214 1.00 77.00 100 MET A O 1
ATOM 819 N N . VAL A 1 101 ? -16.180 5.893 7.131 1.00 80.75 101 VAL A N 1
ATOM 820 C CA . VAL A 1 101 ? -14.754 6.197 6.918 1.00 80.75 101 VAL A CA 1
ATOM 821 C C . VAL A 1 101 ? -14.485 7.686 7.126 1.00 80.75 101 VAL A C 1
ATOM 823 O O . VAL A 1 101 ? -13.571 8.052 7.872 1.00 80.75 101 VAL A O 1
ATOM 826 N N . LYS A 1 102 ? -15.320 8.548 6.537 1.00 81.31 102 LYS A N 1
ATOM 827 C CA . LYS A 1 102 ? -15.206 10.002 6.670 1.00 81.31 102 LYS A CA 1
ATOM 828 C C . LYS A 1 102 ? -15.317 10.453 8.128 1.00 81.31 102 LYS A C 1
ATOM 830 O O . LYS A 1 102 ? -14.417 11.128 8.624 1.00 81.31 102 LYS A O 1
ATOM 835 N N . SER A 1 103 ? -16.350 10.010 8.847 1.00 77.25 103 SER A N 1
ATOM 836 C CA . SER A 1 103 ? -16.549 10.371 10.259 1.00 77.25 103 SER A CA 1
ATOM 837 C C . SER A 1 103 ? -15.383 9.928 11.153 1.00 77.25 103 SER A C 1
ATOM 839 O O . SER A 1 103 ? -14.928 10.674 12.020 1.00 77.25 103 SER A O 1
ATOM 841 N N . MET A 1 104 ? -14.821 8.742 10.906 1.00 74.19 104 MET A N 1
ATOM 842 C CA . MET A 1 104 ? -13.694 8.210 11.671 1.00 74.19 104 MET A CA 1
ATOM 843 C C . MET A 1 104 ? -12.388 8.972 11.443 1.00 74.19 104 MET A C 1
ATOM 845 O O . MET A 1 104 ? -11.565 9.065 12.368 1.00 74.19 104 MET A O 1
ATOM 849 N N . MET A 1 105 ? -12.197 9.488 10.230 1.00 76.81 105 MET A N 1
ATOM 850 C CA . MET A 1 105 ? -11.005 10.223 9.817 1.00 76.81 105 MET A CA 1
ATOM 851 C C . MET A 1 105 ? -11.085 11.726 10.127 1.00 76.81 105 MET A C 1
ATOM 853 O O . MET A 1 105 ? -10.041 12.358 10.300 1.00 76.81 105 MET A O 1
ATOM 857 N N . GLU A 1 106 ? -12.288 12.298 10.244 1.00 72.69 106 GLU A N 1
ATOM 858 C CA . GLU A 1 106 ? -12.507 13.721 10.548 1.00 72.69 106 GLU A CA 1
ATOM 859 C C . GLU A 1 106 ? -12.271 14.093 12.016 1.00 72.69 106 GLU A C 1
ATOM 861 O O . GLU A 1 106 ? -11.954 15.247 12.319 1.00 72.69 106 GLU A O 1
ATOM 866 N N . ILE A 1 107 ? -12.377 13.144 12.947 1.00 66.19 107 ILE A N 1
ATOM 867 C CA . ILE A 1 107 ? -12.133 13.423 14.364 1.00 66.19 107 ILE A CA 1
ATOM 868 C C . ILE A 1 107 ? -10.641 13.760 14.553 1.00 66.19 107 ILE A C 1
ATOM 870 O O . ILE A 1 107 ? -9.766 12.914 14.390 1.00 66.19 107 ILE A O 1
ATOM 874 N N . ARG A 1 108 ? -10.330 15.014 14.908 1.00 56.97 108 ARG A N 1
ATOM 875 C CA . ARG A 1 108 ? -8.949 15.547 14.945 1.00 56.97 108 ARG A CA 1
ATOM 876 C C . ARG A 1 108 ? -8.181 15.282 16.248 1.00 56.97 108 ARG A C 1
ATOM 878 O O . ARG A 1 108 ? -7.004 15.612 16.334 1.00 56.97 108 ARG A O 1
ATOM 885 N N . SER A 1 109 ? -8.813 14.691 17.262 1.00 56.78 109 SER A N 1
ATOM 886 C CA . SER A 1 109 ? -8.272 14.553 18.629 1.00 56.78 109 SER A CA 1
ATOM 887 C C . SER A 1 109 ? -7.446 13.278 18.868 1.00 56.78 109 SER A C 1
ATOM 889 O O . SER A 1 109 ? -7.413 12.736 19.976 1.00 56.78 109 SER A O 1
ATOM 891 N N . PHE A 1 110 ? -6.798 12.752 17.831 1.00 60.09 110 PHE A N 1
ATOM 892 C CA . PHE A 1 110 ? -6.076 11.482 17.899 1.00 60.09 110 PHE A CA 1
ATOM 893 C C . PHE A 1 110 ? -4.558 11.686 17.892 1.00 60.09 110 PHE A C 1
ATOM 895 O O . PHE A 1 110 ? -4.024 12.494 17.132 1.00 60.09 110 PHE A O 1
ATOM 902 N N . SER A 1 111 ? -3.854 10.913 18.725 1.00 68.50 111 SER A N 1
ATOM 903 C CA . SER A 1 111 ? -2.395 10.789 18.661 1.00 68.50 111 SER A CA 1
ATOM 904 C C . SER A 1 111 ? -1.963 10.170 17.318 1.00 68.50 111 SER A C 1
ATOM 906 O O . SER A 1 111 ? -2.756 9.508 16.640 1.00 68.50 111 SER A O 1
ATOM 908 N N . LYS A 1 112 ? -0.692 10.346 16.917 1.00 70.38 112 LYS A N 1
ATOM 909 C CA . LYS A 1 112 ? -0.152 9.741 15.677 1.00 70.38 112 LYS A CA 1
ATOM 910 C C . LYS A 1 112 ? -0.370 8.221 15.639 1.00 70.38 112 LYS A C 1
ATOM 912 O O . LYS A 1 112 ? -0.769 7.680 14.610 1.00 70.38 112 LYS A O 1
ATOM 917 N N . THR A 1 113 ? -0.178 7.554 16.776 1.00 71.19 113 THR A N 1
ATOM 918 C CA . THR A 1 113 ? -0.383 6.109 16.945 1.00 71.19 113 THR A CA 1
ATOM 919 C C . THR A 1 113 ? -1.838 5.709 16.727 1.00 71.19 113 THR A C 1
ATOM 921 O O . THR A 1 113 ? -2.121 4.739 16.029 1.00 71.19 113 THR A O 1
ATOM 924 N N . ALA A 1 114 ? -2.777 6.486 17.261 1.00 71.06 114 ALA A N 1
ATOM 925 C CA . ALA A 1 114 ? -4.196 6.209 17.107 1.00 71.06 114 ALA A CA 1
ATOM 926 C C . ALA A 1 114 ? -4.676 6.370 15.662 1.00 71.06 114 ALA A C 1
ATOM 928 O O . ALA A 1 114 ? -5.466 5.568 15.166 1.00 71.06 114 ALA A O 1
ATOM 929 N N . ARG A 1 115 ? -4.154 7.381 14.957 1.00 76.44 115 ARG A N 1
ATOM 930 C CA . ARG A 1 115 ? -4.394 7.551 13.520 1.00 76.44 115 ARG A CA 1
ATOM 931 C C . ARG A 1 115 ? -3.888 6.343 12.730 1.00 76.44 115 ARG A C 1
ATOM 933 O O . ARG A 1 115 ? -4.599 5.857 11.859 1.00 76.44 115 ARG A O 1
ATOM 940 N N . HIS A 1 116 ? -2.700 5.836 13.054 1.00 79.38 116 HIS A N 1
ATOM 941 C CA . HIS A 1 116 ? -2.158 4.640 12.411 1.00 79.38 116 HIS A CA 1
ATOM 942 C C . HIS A 1 116 ? -3.025 3.398 12.677 1.00 79.38 116 HIS A C 1
ATOM 944 O O . HIS A 1 116 ? -3.359 2.670 11.747 1.00 79.38 116 HIS A O 1
ATOM 950 N N . ALA A 1 117 ? -3.455 3.186 13.923 1.00 76.81 117 ALA A N 1
ATOM 951 C CA . ALA A 1 117 ? -4.315 2.062 14.289 1.00 76.81 117 ALA A CA 1
ATOM 952 C C . ALA A 1 117 ? -5.685 2.106 13.585 1.00 76.81 117 ALA A C 1
ATOM 954 O O . ALA A 1 117 ? -6.170 1.077 13.119 1.00 76.81 117 ALA A O 1
ATOM 955 N N . LYS A 1 118 ? -6.276 3.298 13.428 1.00 80.88 118 LYS A N 1
ATOM 956 C CA . LYS A 1 118 ? -7.498 3.495 12.629 1.00 80.88 118 LYS A CA 1
ATOM 957 C C . LYS A 1 118 ? -7.301 3.119 11.171 1.00 80.88 118 LYS A C 1
ATOM 959 O O . LYS A 1 118 ? -8.132 2.405 10.625 1.00 80.88 118 LYS A O 1
ATOM 964 N N . LEU A 1 119 ? -6.213 3.580 10.554 1.00 84.06 119 LEU A N 1
ATOM 965 C CA . LEU A 1 119 ? -5.890 3.240 9.168 1.00 84.06 119 LEU A CA 1
ATOM 966 C C . LEU A 1 119 ? -5.701 1.727 9.005 1.00 84.06 119 LEU A C 1
ATOM 968 O O . LEU A 1 119 ? -6.251 1.149 8.073 1.00 84.06 119 LEU A O 1
ATOM 972 N N . LEU A 1 120 ? -5.007 1.069 9.944 1.00 84.12 120 LEU A N 1
ATOM 973 C CA . LEU A 1 120 ? -4.877 -0.393 9.961 1.00 84.12 120 LEU A CA 1
ATOM 974 C C . LEU A 1 120 ? -6.240 -1.083 10.021 1.00 84.12 120 LEU A C 1
ATOM 976 O O . LEU A 1 120 ? -6.488 -2.004 9.247 1.00 84.12 120 LEU A O 1
ATOM 980 N N . TRP A 1 121 ? -7.121 -0.651 10.922 1.00 81.56 121 TRP A N 1
ATOM 981 C CA . TRP A 1 121 ? -8.446 -1.248 11.067 1.00 81.56 121 TRP A CA 1
ATOM 982 C C . TRP A 1 121 ? -9.309 -1.020 9.821 1.00 81.56 121 TRP A C 1
ATOM 984 O O . TRP A 1 121 ? -9.784 -1.984 9.224 1.00 81.56 121 TRP A O 1
ATOM 994 N N . LEU A 1 122 ? -9.419 0.227 9.357 1.00 84.00 122 LEU A N 1
ATOM 995 C CA . LEU A 1 122 ? -10.181 0.586 8.160 1.00 84.00 122 LEU A CA 1
ATOM 996 C C . LEU A 1 122 ? -9.670 -0.136 6.910 1.00 84.00 122 LEU A C 1
ATOM 998 O O . LEU A 1 122 ? -10.478 -0.605 6.120 1.00 84.00 122 LEU A O 1
ATOM 1002 N N . SER A 1 123 ? -8.353 -0.316 6.770 1.00 85.12 123 SER A N 1
ATOM 1003 C CA . SER A 1 123 ? -7.779 -1.051 5.634 1.00 85.12 123 SER A CA 1
ATOM 1004 C C . SER A 1 123 ? -8.193 -2.522 5.580 1.00 85.12 123 SER A C 1
ATOM 1006 O O . SER A 1 123 ? -8.108 -3.138 4.525 1.00 85.12 123 SER A O 1
ATOM 1008 N N . LYS A 1 124 ? -8.641 -3.096 6.703 1.00 82.44 124 LYS A N 1
ATOM 1009 C CA . LYS A 1 124 ? -9.139 -4.475 6.762 1.00 82.44 124 LYS A CA 1
ATOM 1010 C C . LYS A 1 124 ? -10.653 -4.563 6.589 1.00 82.44 124 LYS A C 1
ATOM 1012 O O . LYS A 1 124 ? -11.118 -5.547 6.029 1.00 82.44 124 LYS A O 1
ATOM 1017 N N . VAL A 1 125 ? -11.398 -3.582 7.103 1.00 81.31 125 VAL A N 1
ATOM 1018 C CA . VAL A 1 125 ? -12.872 -3.618 7.144 1.00 81.31 125 VAL A CA 1
ATOM 1019 C C . VAL A 1 125 ? -13.497 -2.972 5.902 1.00 81.31 125 VAL A C 1
ATOM 1021 O O . VAL A 1 125 ? -14.386 -3.563 5.301 1.00 81.31 125 VAL A O 1
ATOM 1024 N N . HIS A 1 126 ? -12.991 -1.810 5.478 1.00 84.44 126 HIS A N 1
ATOM 1025 C CA . HIS A 1 126 ? -13.502 -1.019 4.349 1.00 84.44 126 HIS A CA 1
ATOM 1026 C C . HIS A 1 126 ? -12.346 -0.540 3.449 1.00 84.44 126 HIS A C 1
ATOM 1028 O O . HIS A 1 126 ? -12.025 0.653 3.415 1.00 84.44 126 HIS A O 1
ATOM 1034 N N . PRO A 1 127 ? -11.635 -1.461 2.768 1.00 85.50 127 PRO A N 1
ATOM 1035 C CA . PRO A 1 127 ? -10.430 -1.122 2.014 1.00 85.50 127 PRO A CA 1
ATOM 1036 C C . PRO A 1 127 ? -10.707 -0.191 0.824 1.00 85.50 127 PRO A C 1
ATOM 1038 O O . PRO A 1 127 ? -9.889 0.683 0.540 1.00 85.50 127 PRO A O 1
ATOM 1041 N N . GLN A 1 128 ? -11.842 -0.360 0.138 1.00 87.12 128 GLN A N 1
ATOM 1042 C CA . GLN A 1 128 ? -12.189 0.431 -1.045 1.00 87.12 128 GLN A CA 1
ATOM 1043 C C . GLN A 1 128 ? -12.581 1.859 -0.651 1.00 87.12 128 GLN A C 1
ATOM 1045 O O . GLN A 1 128 ? -12.025 2.818 -1.177 1.00 87.12 128 GLN A O 1
ATOM 1050 N N . GLU A 1 129 ? -13.446 2.007 0.346 1.00 87.06 129 GLU A N 1
ATOM 1051 C CA . GLU A 1 129 ? -13.916 3.302 0.837 1.00 87.06 129 GLU A CA 1
ATOM 1052 C C . GLU A 1 129 ? -12.785 4.091 1.508 1.00 87.06 129 GLU A C 1
ATOM 1054 O O . GLU A 1 129 ? -12.700 5.314 1.371 1.00 87.06 129 GLU A O 1
ATOM 1059 N N . LEU A 1 130 ? -11.862 3.402 2.195 1.00 87.31 130 LEU A N 1
ATOM 1060 C CA . LEU A 1 130 ? -10.647 4.031 2.709 1.00 87.31 130 LEU A CA 1
ATOM 1061 C C . LEU A 1 130 ? -9.750 4.533 1.573 1.00 87.31 130 LEU A C 1
ATOM 1063 O O . LEU A 1 130 ? -9.222 5.641 1.676 1.00 87.31 130 LEU A O 1
ATOM 1067 N N . LEU A 1 131 ? -9.564 3.745 0.510 1.00 87.75 131 LEU A N 1
ATOM 1068 C CA . LEU A 1 131 ? -8.776 4.164 -0.649 1.00 87.75 131 LEU A CA 1
ATOM 1069 C C . LEU A 1 131 ? -9.389 5.411 -1.299 1.00 87.75 131 LEU A C 1
ATOM 1071 O O . LEU A 1 131 ? -8.676 6.388 -1.527 1.00 87.75 131 LEU A O 1
ATOM 1075 N N . ASP A 1 132 ? -10.703 5.411 -1.518 1.00 88.19 132 ASP A N 1
ATOM 1076 C CA . ASP A 1 132 ? -11.419 6.532 -2.132 1.00 88.19 132 ASP A CA 1
ATOM 1077 C C . ASP A 1 132 ? -11.354 7.799 -1.261 1.00 88.19 132 ASP A C 1
ATOM 1079 O O . ASP A 1 132 ? -11.141 8.901 -1.775 1.00 88.19 132 ASP A O 1
ATOM 1083 N N . TYR A 1 133 ? -11.437 7.652 0.067 1.00 87.12 133 TYR A N 1
ATOM 1084 C CA . TYR A 1 133 ? -11.249 8.758 1.008 1.00 87.12 133 TYR A CA 1
ATOM 1085 C C . TYR A 1 133 ? -9.816 9.313 0.981 1.00 87.12 133 TYR A C 1
ATOM 1087 O O . TYR A 1 133 ? -9.617 10.527 0.903 1.00 87.12 133 TYR A O 1
ATOM 1095 N N . LEU A 1 134 ? -8.798 8.448 1.044 1.00 86.19 134 LEU A N 1
ATOM 1096 C CA . LEU A 1 134 ? -7.394 8.878 1.065 1.00 86.19 134 LEU A CA 1
ATOM 1097 C C . LEU A 1 134 ? -6.967 9.524 -0.256 1.00 86.19 134 LEU A C 1
ATOM 1099 O O . LEU A 1 134 ? -6.191 10.478 -0.248 1.00 86.19 134 LEU A O 1
ATOM 1103 N N . CYS A 1 135 ? -7.492 9.036 -1.377 1.00 85.81 135 CYS A N 1
ATOM 1104 C CA . CYS A 1 135 ? -7.205 9.547 -2.712 1.00 85.81 135 CYS A CA 1
ATOM 1105 C C . CYS A 1 135 ? -8.222 10.594 -3.185 1.00 85.81 135 CYS A C 1
ATOM 1107 O O . CYS A 1 135 ? -8.247 10.931 -4.370 1.00 85.81 135 CYS A O 1
ATOM 1109 N N . GLN A 1 136 ? -9.048 11.144 -2.290 1.00 83.62 136 GLN A N 1
ATOM 1110 C CA . GLN A 1 136 ? -10.110 12.064 -2.671 1.00 83.62 136 GLN A CA 1
ATOM 1111 C C . GLN A 1 136 ? -9.563 13.286 -3.429 1.00 83.62 136 GLN A C 1
ATOM 1113 O O . GLN A 1 136 ? -8.882 14.164 -2.893 1.00 83.62 136 GLN A O 1
ATOM 1118 N N . GLY A 1 137 ? -9.920 13.380 -4.711 1.00 74.94 137 GLY A N 1
ATOM 1119 C CA . GLY A 1 137 ? -9.477 14.459 -5.592 1.00 74.94 137 GLY A CA 1
ATOM 1120 C C . GLY A 1 137 ? -8.057 14.310 -6.143 1.00 74.94 137 GLY A C 1
ATOM 1121 O O . GLY A 1 137 ? -7.535 15.280 -6.695 1.00 74.94 137 GLY A O 1
ATOM 1122 N N . ILE A 1 138 ? -7.468 13.123 -6.020 1.00 81.38 138 ILE A N 1
ATOM 1123 C CA . ILE A 1 138 ? -6.283 12.666 -6.742 1.00 81.38 138 ILE A CA 1
ATOM 1124 C C . ILE A 1 138 ? -6.747 11.685 -7.825 1.00 81.38 138 ILE A C 1
ATOM 1126 O O . ILE A 1 138 ? -7.681 10.917 -7.619 1.00 81.38 138 ILE A O 1
ATOM 1130 N N . THR A 1 139 ? -6.116 11.722 -8.998 1.00 77.38 139 THR A N 1
ATOM 1131 C CA . THR A 1 139 ? -6.378 10.740 -10.060 1.00 77.38 139 THR A CA 1
ATOM 1132 C C . THR A 1 139 ? -5.214 9.773 -10.111 1.00 77.38 139 THR A C 1
ATOM 1134 O O . THR A 1 139 ? -4.097 10.190 -10.384 1.00 77.38 139 THR A O 1
ATOM 1137 N N . ILE A 1 140 ? -5.497 8.508 -9.811 1.00 72.62 140 ILE A N 1
ATOM 1138 C CA . ILE A 1 140 ? -4.509 7.423 -9.720 1.00 72.62 140 ILE A CA 1
ATOM 1139 C C . ILE A 1 140 ? -4.262 6.784 -11.100 1.00 72.62 140 ILE A C 1
ATOM 1141 O O . ILE A 1 140 ? -3.219 6.201 -11.341 1.00 72.62 140 ILE A O 1
ATOM 1145 N N . GLU A 1 141 ? -5.224 6.909 -12.017 1.00 70.38 141 GLU A N 1
ATOM 1146 C CA . GLU A 1 141 ? -5.214 6.292 -13.358 1.00 70.38 141 GLU A CA 1
ATOM 1147 C C . GLU A 1 141 ? -4.426 7.101 -14.401 1.00 70.38 141 GLU A C 1
ATOM 1149 O O . GLU A 1 141 ? -4.337 6.718 -15.562 1.00 70.38 141 GLU A O 1
ATOM 1154 N N . SER A 1 142 ? -3.892 8.251 -13.998 1.00 68.38 142 SER A N 1
ATOM 1155 C CA . SER A 1 142 ? -3.148 9.175 -14.847 1.00 68.38 142 SER A CA 1
ATOM 1156 C C . SER A 1 142 ? -1.681 9.115 -14.459 1.00 68.38 142 SER A C 1
ATOM 1158 O O . SER A 1 142 ? -1.366 9.261 -13.282 1.00 68.38 142 SER A O 1
ATOM 1160 N N . SER A 1 143 ? -0.791 8.973 -15.440 1.00 64.12 143 SER A N 1
ATOM 1161 C CA . SER A 1 143 ? 0.659 9.094 -15.242 1.00 64.12 143 SER A CA 1
ATOM 1162 C C . SER A 1 143 ? 1.119 10.542 -15.035 1.00 64.12 143 SER A C 1
ATOM 1164 O O . SER A 1 143 ? 2.281 10.777 -14.716 1.00 64.12 143 SER A O 1
ATOM 1166 N N . GLU A 1 144 ? 0.227 11.518 -15.233 1.00 72.69 144 GLU A N 1
ATOM 1167 C CA . GLU A 1 144 ? 0.529 12.944 -15.143 1.00 72.69 144 GLU A CA 1
ATOM 1168 C C . GLU A 1 144 ? -0.143 13.613 -13.941 1.00 72.69 144 GLU A C 1
ATOM 1170 O O . GLU A 1 144 ? -1.301 13.344 -13.592 1.00 72.69 144 GLU A O 1
ATOM 1175 N N . VAL A 1 145 ? 0.587 14.549 -13.333 1.00 75.94 145 VAL A N 1
ATOM 1176 C CA . VAL A 1 145 ? 0.123 15.330 -12.189 1.00 75.94 145 VAL A CA 1
ATOM 1177 C C . VAL A 1 145 ? -0.322 16.708 -12.660 1.00 75.94 145 VAL A C 1
ATOM 1179 O O . VAL A 1 145 ? 0.488 17.550 -13.033 1.00 75.94 145 VAL A O 1
ATOM 1182 N N . HIS A 1 146 ? -1.626 16.971 -12.600 1.00 77.06 146 HIS A N 1
ATOM 1183 C CA . HIS A 1 146 ? -2.151 18.310 -12.864 1.00 77.06 146 HIS A CA 1
ATOM 1184 C C . HIS A 1 146 ? -1.878 19.266 -11.696 1.00 77.06 146 HIS A C 1
ATOM 1186 O O . HIS A 1 146 ? -2.139 18.930 -10.537 1.00 77.06 146 HIS A O 1
ATOM 1192 N N . GLU A 1 147 ? -1.476 20.503 -12.006 1.00 76.50 147 GLU A N 1
ATOM 1193 C CA . GLU A 1 147 ? -1.210 21.561 -11.017 1.00 76.50 147 GLU A CA 1
ATOM 1194 C C . GLU A 1 147 ? -2.382 21.799 -10.054 1.00 76.50 147 GLU A C 1
ATOM 1196 O O . GLU A 1 147 ? -2.187 22.004 -8.854 1.00 76.50 147 GLU A O 1
ATOM 1201 N N . SER A 1 148 ? -3.621 21.678 -10.540 1.00 78.19 148 SER A N 1
ATOM 1202 C CA . SER A 1 148 ? -4.832 21.841 -9.725 1.00 78.19 148 SER A CA 1
ATOM 1203 C C . SER A 1 148 ? -4.953 20.811 -8.589 1.00 78.19 148 SER A C 1
ATOM 1205 O O . SER A 1 148 ? -5.691 21.035 -7.626 1.00 78.19 148 SER A O 1
ATOM 1207 N N . LYS A 1 149 ? -4.213 19.697 -8.664 1.00 81.12 149 LYS A N 1
ATOM 1208 C CA . LYS A 1 149 ? -4.190 18.616 -7.666 1.00 81.12 149 LYS A CA 1
ATOM 1209 C C . LYS A 1 149 ? -2.940 18.629 -6.787 1.00 81.12 149 LYS A C 1
ATOM 1211 O O . LYS A 1 149 ? -2.883 17.843 -5.842 1.00 81.12 149 LYS A O 1
ATOM 1216 N N . MET A 1 150 ? -1.984 19.535 -7.013 1.00 80.94 150 MET A N 1
ATOM 1217 C CA . MET A 1 150 ? -0.707 19.511 -6.288 1.00 80.94 150 MET A CA 1
ATOM 1218 C C . MET A 1 150 ? -0.849 19.650 -4.779 1.00 80.94 150 MET A C 1
ATOM 1220 O O . MET A 1 150 ? -0.261 18.878 -4.028 1.00 80.94 150 MET A O 1
ATOM 1224 N N . LYS A 1 151 ? -1.711 20.557 -4.311 1.00 81.19 151 LYS A N 1
ATOM 1225 C CA . LYS A 1 151 ? -1.968 20.718 -2.870 1.00 81.19 151 LYS A CA 1
ATOM 1226 C C . LYS A 1 151 ? -2.517 19.441 -2.221 1.00 81.19 151 LYS A C 1
ATOM 1228 O O . LYS A 1 151 ? -2.215 19.158 -1.065 1.00 81.19 151 LYS A O 1
ATOM 1233 N N . LYS A 1 152 ? -3.321 18.662 -2.955 1.00 83.25 152 LYS A N 1
ATOM 1234 C CA . LYS A 1 152 ? -3.894 17.401 -2.459 1.00 83.25 152 LYS A CA 1
ATOM 1235 C C . LYS A 1 152 ? -2.834 16.309 -2.391 1.00 83.25 152 LYS A C 1
ATOM 1237 O O . LYS A 1 152 ? -2.736 15.631 -1.374 1.00 83.25 152 LYS A O 1
ATOM 1242 N N . TRP A 1 153 ? -1.998 16.206 -3.421 1.00 84.38 153 TRP A N 1
ATOM 1243 C CA . TRP A 1 153 ? -0.841 15.316 -3.412 1.00 84.38 153 TRP A CA 1
ATOM 1244 C C . TRP A 1 153 ? 0.134 15.642 -2.276 1.00 84.38 153 TRP A C 1
ATOM 1246 O O . TRP A 1 153 ? 0.494 14.753 -1.512 1.00 84.38 153 TRP A O 1
ATOM 1256 N N . GLN A 1 154 ? 0.483 16.914 -2.077 1.00 80.69 154 GLN A N 1
ATOM 1257 C CA . GLN A 1 154 ? 1.330 17.352 -0.960 1.00 80.69 154 GLN A CA 1
ATOM 1258 C C . GLN A 1 154 ? 0.712 17.015 0.406 1.00 80.69 154 GLN A C 1
ATOM 1260 O O . GLN A 1 154 ? 1.416 16.597 1.325 1.00 80.69 154 GLN A O 1
ATOM 1265 N N . SER A 1 155 ? -0.613 17.135 0.546 1.00 80.31 155 SER A N 1
ATOM 1266 C CA . SER A 1 155 ? -1.314 16.716 1.765 1.00 80.31 155 SER A CA 1
ATOM 1267 C C . SER A 1 155 ? -1.269 15.201 1.994 1.00 80.31 155 SER A C 1
ATOM 1269 O O . SER A 1 155 ? -1.301 14.773 3.149 1.00 80.31 155 SER A O 1
ATOM 1271 N N . LEU A 1 156 ? -1.235 14.395 0.930 1.00 83.25 156 LEU A N 1
ATOM 1272 C CA . LEU A 1 156 ? -1.153 12.936 1.012 1.00 83.25 156 LEU A CA 1
ATOM 1273 C C . LEU A 1 156 ? 0.265 12.473 1.369 1.00 83.25 156 LEU A C 1
ATOM 1275 O O . LEU A 1 156 ? 0.424 11.611 2.233 1.00 83.25 156 LEU A O 1
ATOM 1279 N N . LEU A 1 157 ? 1.279 13.054 0.722 1.00 78.00 157 LEU A N 1
ATOM 1280 C CA . LEU A 1 157 ? 2.693 12.687 0.879 1.00 78.00 157 LEU A CA 1
ATOM 1281 C C . LEU A 1 157 ? 3.333 13.294 2.140 1.00 78.00 157 LEU A C 1
ATOM 1283 O O . LEU A 1 157 ? 4.336 12.786 2.638 1.00 78.00 157 LEU A O 1
ATOM 1287 N N . GLY A 1 158 ? 2.728 14.353 2.686 1.00 69.81 158 GLY A N 1
ATOM 1288 C CA . GLY A 1 158 ? 3.291 15.145 3.775 1.00 69.81 158 GLY A CA 1
ATOM 1289 C C . GLY A 1 158 ? 4.305 16.165 3.251 1.00 69.81 158 GLY A C 1
ATOM 1290 O O . GLY A 1 158 ? 5.069 15.886 2.334 1.00 69.81 158 GLY A O 1
ATOM 1291 N N . MET A 1 159 ? 4.322 17.362 3.844 1.00 56.03 159 MET A N 1
ATOM 1292 C CA . MET A 1 159 ? 5.058 18.512 3.298 1.00 56.03 159 MET A CA 1
ATOM 1293 C C . MET A 1 159 ? 6.590 18.353 3.229 1.00 56.03 159 MET A C 1
ATOM 1295 O O . MET A 1 159 ? 7.211 19.081 2.467 1.00 56.03 159 MET A O 1
ATOM 1299 N N . ASP A 1 160 ? 7.181 17.380 3.936 1.00 52.66 160 ASP A N 1
ATOM 1300 C CA . ASP A 1 160 ? 8.643 17.199 4.029 1.00 52.66 160 ASP A CA 1
ATOM 1301 C C . ASP A 1 160 ? 9.120 15.751 3.777 1.00 52.66 160 ASP A C 1
ATOM 1303 O O . ASP A 1 160 ? 10.248 15.404 4.120 1.00 52.66 160 ASP A O 1
ATOM 1307 N N . GLY A 1 161 ? 8.262 14.845 3.284 1.00 52.94 161 GLY A N 1
ATOM 1308 C CA . GLY A 1 161 ? 8.621 13.425 3.084 1.00 52.94 161 GLY A CA 1
ATOM 1309 C C . GLY A 1 161 ? 8.930 12.623 4.366 1.00 52.94 161 GLY A C 1
ATOM 1310 O O . GLY A 1 161 ? 9.194 11.428 4.302 1.00 52.94 161 GLY A O 1
ATOM 1311 N N . ASN A 1 162 ? 8.853 13.242 5.550 1.00 56.66 162 ASN A N 1
ATOM 1312 C CA . ASN A 1 162 ? 9.157 12.603 6.839 1.00 56.66 162 ASN A CA 1
ATOM 1313 C C . ASN A 1 162 ? 8.014 11.742 7.408 1.00 56.66 162 ASN A C 1
ATOM 1315 O O . ASN A 1 162 ? 8.193 11.075 8.426 1.00 56.66 162 ASN A O 1
ATOM 1319 N N . ASN A 1 163 ? 6.822 11.772 6.806 1.00 72.12 163 ASN A N 1
ATOM 1320 C CA . ASN A 1 163 ? 5.679 10.986 7.270 1.00 72.12 163 ASN A CA 1
ATOM 1321 C C . ASN A 1 163 ? 4.922 10.357 6.097 1.00 72.12 163 ASN A C 1
ATOM 1323 O O . ASN A 1 163 ? 3.847 10.815 5.715 1.00 72.12 163 ASN A O 1
ATOM 1327 N N . LEU A 1 164 ? 5.488 9.272 5.571 1.00 83.50 164 LEU A N 1
ATOM 1328 C CA . LEU A 1 164 ? 4.944 8.516 4.442 1.00 83.50 164 LEU A CA 1
ATOM 1329 C C . LEU A 1 164 ? 3.856 7.509 4.846 1.00 83.50 164 LEU A C 1
ATOM 1331 O O . LEU A 1 164 ? 3.430 6.711 4.022 1.00 83.50 164 LEU A O 1
ATOM 1335 N N . VAL A 1 165 ? 3.345 7.555 6.082 1.00 84.31 165 VAL A N 1
ATOM 1336 C CA . VAL A 1 165 ? 2.357 6.576 6.571 1.00 84.31 165 VAL A CA 1
ATOM 1337 C C . VAL A 1 165 ? 1.118 6.532 5.675 1.00 84.31 165 VAL A C 1
ATOM 1339 O O . VAL A 1 165 ? 0.673 5.455 5.293 1.00 84.31 165 VAL A O 1
ATOM 1342 N N . THR A 1 166 ? 0.555 7.686 5.304 1.00 86.00 166 THR A N 1
ATOM 1343 C CA . THR A 1 166 ? -0.625 7.726 4.422 1.00 86.00 166 THR A CA 1
ATOM 1344 C C . THR A 1 166 ? -0.306 7.151 3.039 1.00 86.00 166 THR A C 1
ATOM 1346 O O . THR A 1 166 ? -1.100 6.388 2.498 1.00 86.00 166 THR A O 1
ATOM 1349 N N . PHE A 1 167 ? 0.874 7.469 2.501 1.00 89.06 167 PHE A N 1
ATOM 1350 C CA . PHE A 1 167 ? 1.365 6.935 1.232 1.00 89.06 167 PHE A CA 1
ATOM 1351 C C . PHE A 1 167 ? 1.516 5.406 1.274 1.00 89.06 167 PHE A C 1
ATOM 1353 O O . PHE A 1 167 ? 1.031 4.726 0.373 1.00 89.06 167 PHE A O 1
ATOM 1360 N N . GLU A 1 168 ? 2.098 4.852 2.342 1.00 90.75 168 GLU A N 1
ATOM 1361 C CA . GLU A 1 168 ? 2.214 3.403 2.546 1.00 90.75 168 GLU A CA 1
ATOM 1362 C C . GLU A 1 168 ? 0.844 2.720 2.564 1.00 90.75 168 GLU A C 1
ATOM 1364 O O . GLU A 1 168 ? 0.660 1.668 1.952 1.00 90.75 168 GLU A O 1
ATOM 1369 N N . PHE A 1 169 ? -0.143 3.317 3.241 1.00 88.31 169 PHE A N 1
ATOM 1370 C CA . PHE A 1 169 ? -1.503 2.779 3.258 1.00 88.31 169 PHE A CA 1
ATOM 1371 C C . PHE A 1 169 ? -2.132 2.760 1.871 1.00 88.31 169 PHE A C 1
ATOM 1373 O O . PHE A 1 169 ? -2.702 1.741 1.487 1.00 88.31 169 PHE A O 1
ATOM 1380 N N . VAL A 1 170 ? -1.989 3.838 1.101 1.00 90.31 170 VAL A N 1
ATOM 1381 C CA . VAL A 1 170 ? -2.491 3.877 -0.277 1.00 90.31 170 VAL A CA 1
ATOM 1382 C C . VAL A 1 170 ? -1.780 2.837 -1.143 1.00 90.31 170 VAL A C 1
ATOM 1384 O O . VAL A 1 170 ? -2.452 2.112 -1.869 1.00 90.31 170 VAL A O 1
ATOM 1387 N N . CYS A 1 171 ? -0.461 2.667 -1.004 1.00 91.69 171 CYS A N 1
ATOM 1388 C CA . CYS A 1 171 ? 0.284 1.627 -1.719 1.00 91.69 171 CYS A CA 1
ATOM 1389 C C . CYS A 1 171 ? -0.237 0.219 -1.397 1.00 91.69 171 CYS A C 1
ATOM 1391 O O . CYS A 1 171 ? -0.466 -0.577 -2.306 1.00 91.69 171 CYS A O 1
ATOM 1393 N N . ARG A 1 172 ? -0.478 -0.089 -0.116 1.00 91.31 172 ARG A N 1
ATOM 1394 C CA . ARG A 1 172 ? -1.033 -1.386 0.312 1.00 91.31 172 ARG A CA 1
ATOM 1395 C C . ARG A 1 172 ? -2.438 -1.624 -0.239 1.00 91.31 172 ARG A C 1
ATOM 1397 O O . ARG A 1 172 ? -2.720 -2.719 -0.720 1.00 91.31 172 ARG A O 1
ATOM 1404 N N . LEU A 1 173 ? -3.299 -0.608 -0.190 1.00 90.56 173 LEU A N 1
ATOM 1405 C CA . LEU A 1 173 ? -4.673 -0.691 -0.689 1.00 90.56 173 LEU A CA 1
ATOM 1406 C C . LEU A 1 173 ? -4.712 -0.838 -2.212 1.00 90.56 173 LEU A C 1
ATOM 1408 O O . LEU A 1 173 ? -5.429 -1.695 -2.720 1.00 90.56 173 LEU A O 1
ATOM 1412 N N . LEU A 1 174 ? -3.899 -0.071 -2.944 1.00 91.19 174 LEU A N 1
ATOM 1413 C CA . LEU A 1 174 ? -3.758 -0.212 -4.393 1.00 91.19 174 LEU A CA 1
ATOM 1414 C C . LEU A 1 174 ? -3.214 -1.586 -4.760 1.00 91.19 174 LEU A C 1
ATOM 1416 O O . LEU A 1 174 ? -3.776 -2.241 -5.626 1.00 91.19 174 LEU A O 1
ATOM 1420 N N . PHE A 1 175 ? -2.190 -2.071 -4.062 1.00 90.88 175 PHE A N 1
ATOM 1421 C CA . PHE A 1 175 ? -1.669 -3.415 -4.285 1.00 90.88 175 PHE A CA 1
ATOM 1422 C C . PHE A 1 175 ? -2.741 -4.495 -4.104 1.00 90.88 175 PHE A C 1
ATOM 1424 O O . PHE A 1 175 ? -2.774 -5.463 -4.862 1.00 90.88 175 PHE A O 1
ATOM 1431 N N . GLN A 1 176 ? -3.628 -4.332 -3.121 1.00 89.81 176 GLN A N 1
ATOM 1432 C CA . GLN A 1 176 ? -4.705 -5.277 -2.853 1.00 89.81 176 GLN A CA 1
ATOM 1433 C C . GLN A 1 176 ? -5.855 -5.186 -3.869 1.00 89.81 176 GLN A C 1
ATOM 1435 O O . GLN A 1 176 ? -6.353 -6.221 -4.309 1.00 89.81 176 GLN A O 1
ATOM 1440 N N . LEU A 1 177 ? -6.291 -3.972 -4.217 1.00 88.56 177 LEU A N 1
ATOM 1441 C CA . LEU A 1 177 ? -7.532 -3.725 -4.960 1.00 88.56 177 LEU A CA 1
ATOM 1442 C C . LEU A 1 177 ? -7.316 -3.461 -6.455 1.00 88.56 177 LEU A C 1
ATOM 1444 O O . LEU A 1 177 ? -8.108 -3.910 -7.278 1.00 88.56 177 LEU A O 1
ATOM 1448 N N . ARG A 1 178 ? -6.278 -2.696 -6.809 1.00 90.38 178 ARG A N 1
ATOM 1449 C CA . ARG A 1 178 ? -5.992 -2.213 -8.174 1.00 90.38 178 ARG A CA 1
ATOM 1450 C C . ARG A 1 178 ? -4.478 -2.199 -8.442 1.00 90.38 178 ARG A C 1
ATOM 1452 O O . ARG A 1 178 ? -3.907 -1.124 -8.658 1.00 90.38 178 ARG A O 1
ATOM 1459 N N . PRO A 1 179 ? -3.800 -3.361 -8.396 1.00 89.06 179 PRO A N 1
ATOM 1460 C CA . PRO A 1 179 ? -2.339 -3.436 -8.468 1.00 89.06 179 PRO A CA 1
ATOM 1461 C C . PRO A 1 179 ? -1.740 -2.815 -9.737 1.00 89.06 179 PRO A C 1
ATOM 1463 O O . PRO A 1 179 ? -0.621 -2.311 -9.697 1.00 89.06 179 PRO A O 1
ATOM 1466 N N . GLN A 1 180 ? -2.486 -2.801 -10.840 1.00 88.88 180 GLN A N 1
ATOM 1467 C CA . GLN A 1 180 ? -2.092 -2.179 -12.102 1.00 88.88 180 GLN A CA 1
ATOM 1468 C C . GLN A 1 180 ? -1.816 -0.670 -11.981 1.00 88.88 180 GLN A C 1
ATOM 1470 O O . GLN A 1 180 ? -0.924 -0.168 -12.652 1.00 88.88 180 GLN A O 1
ATOM 1475 N N . ASN A 1 181 ? -2.501 0.033 -11.073 1.00 90.00 181 ASN A N 1
ATOM 1476 C CA . ASN A 1 181 ? -2.355 1.483 -10.901 1.00 90.00 181 ASN A CA 1
ATOM 1477 C C . ASN A 1 181 ? -1.237 1.853 -9.910 1.00 90.00 181 ASN A C 1
ATOM 1479 O O . ASN A 1 181 ? -0.940 3.030 -9.707 1.00 90.00 181 ASN A O 1
ATOM 1483 N N . LEU A 1 182 ? -0.642 0.865 -9.236 1.00 90.62 182 LEU A N 1
ATOM 1484 C CA . LEU A 1 182 ? 0.305 1.110 -8.152 1.00 90.62 182 LEU A CA 1
ATOM 1485 C C . LEU A 1 182 ? 1.580 1.797 -8.651 1.00 90.62 182 LEU A C 1
ATOM 1487 O O . LEU A 1 182 ? 2.068 2.720 -8.005 1.00 90.62 182 LEU A O 1
ATOM 1491 N N . LEU A 1 183 ? 2.119 1.359 -9.789 1.00 89.81 183 LEU A N 1
ATOM 1492 C CA . LEU A 1 183 ? 3.351 1.934 -10.326 1.00 89.81 183 LEU A CA 1
ATOM 1493 C C . LEU A 1 183 ? 3.151 3.400 -10.730 1.00 89.81 183 LEU A C 1
ATOM 1495 O O . LEU A 1 183 ? 3.982 4.243 -10.399 1.00 89.81 183 LEU A O 1
ATOM 1499 N N . ASP A 1 184 ? 2.037 3.709 -11.391 1.00 89.69 184 ASP A N 1
ATOM 1500 C CA . ASP A 1 184 ? 1.727 5.069 -11.840 1.00 89.69 184 ASP A CA 1
ATOM 1501 C C . ASP A 1 184 ? 1.463 6.009 -10.663 1.00 89.69 184 ASP A C 1
ATOM 1503 O O . ASP A 1 184 ? 1.924 7.152 -10.663 1.00 89.69 184 ASP A O 1
ATOM 1507 N N . PHE A 1 185 ? 0.827 5.508 -9.601 1.00 90.88 185 PHE A N 1
ATOM 1508 C CA . PHE A 1 185 ? 0.689 6.242 -8.346 1.00 90.88 185 PHE A CA 1
ATOM 1509 C C . PHE A 1 185 ? 2.047 6.628 -7.741 1.00 90.88 185 PHE A C 1
ATOM 1511 O O . PHE A 1 185 ? 2.230 7.771 -7.318 1.00 90.88 185 PHE A O 1
ATOM 1518 N N . VAL A 1 186 ? 3.008 5.697 -7.713 1.00 89.81 186 VAL A N 1
ATOM 1519 C CA . VAL A 1 186 ? 4.351 5.954 -7.167 1.00 89.81 186 VAL A CA 1
ATOM 1520 C C . VAL A 1 186 ? 5.131 6.934 -8.047 1.00 89.81 186 VAL A C 1
ATOM 1522 O O . VAL A 1 186 ? 5.740 7.855 -7.508 1.00 89.81 186 VAL A O 1
ATOM 1525 N N . LYS A 1 187 ? 5.035 6.819 -9.378 1.00 88.38 187 LYS A N 1
ATOM 1526 C CA . LYS A 1 187 ? 5.601 7.799 -10.326 1.00 88.38 187 LYS A CA 1
ATOM 1527 C C . LYS A 1 187 ? 5.030 9.201 -10.118 1.00 88.38 187 LYS A C 1
ATOM 1529 O O . LYS A 1 187 ? 5.760 10.188 -10.118 1.00 88.38 187 LYS A O 1
ATOM 1534 N N . CYS A 1 188 ? 3.721 9.308 -9.893 1.00 87.94 188 CYS A N 1
ATOM 1535 C CA . CYS A 1 188 ? 3.097 10.591 -9.581 1.00 87.94 188 CYS A CA 1
ATOM 1536 C C . CYS A 1 188 ? 3.604 11.157 -8.249 1.00 87.94 188 CYS A C 1
ATOM 1538 O O . CYS A 1 188 ? 3.877 12.352 -8.162 1.00 87.94 188 CYS A O 1
ATOM 1540 N N . ALA A 1 189 ? 3.761 10.316 -7.222 1.00 87.44 189 ALA A N 1
ATOM 1541 C CA . ALA A 1 189 ? 4.292 10.735 -5.926 1.00 87.44 189 ALA A CA 1
ATOM 1542 C C . ALA A 1 189 ? 5.736 11.256 -6.028 1.00 87.44 189 ALA A C 1
ATOM 1544 O O . ALA A 1 189 ? 6.053 12.309 -5.470 1.00 87.44 189 ALA A O 1
ATOM 1545 N N . GLU A 1 190 ? 6.579 10.559 -6.789 1.00 85.94 190 GLU A N 1
ATOM 1546 C CA . GLU A 1 190 ? 7.922 11.008 -7.151 1.00 85.94 190 GLU A CA 1
ATOM 1547 C C . GLU A 1 190 ? 7.874 12.374 -7.851 1.00 85.94 190 GLU A C 1
ATOM 1549 O O . GLU A 1 190 ? 8.480 13.328 -7.364 1.00 85.94 190 GLU A O 1
ATOM 1554 N N . SER A 1 191 ? 7.091 12.501 -8.928 1.00 83.88 191 SER A N 1
ATOM 1555 C CA . SER A 1 191 ? 6.987 13.739 -9.710 1.00 83.88 191 SER A CA 1
ATOM 1556 C C . SER A 1 191 ? 6.510 14.930 -8.868 1.00 83.88 191 SER A C 1
ATOM 1558 O O . SER A 1 191 ? 7.068 16.025 -8.954 1.00 83.88 191 SER A O 1
ATOM 1560 N N . VAL A 1 192 ? 5.525 14.727 -7.982 1.00 83.38 192 VAL A N 1
ATOM 1561 C CA . VAL A 1 192 ? 5.079 15.753 -7.019 1.00 83.38 192 VAL A CA 1
ATOM 1562 C C . VAL A 1 192 ? 6.225 16.190 -6.120 1.00 83.38 192 VAL A C 1
ATOM 1564 O O . VAL A 1 192 ? 6.401 17.387 -5.867 1.00 83.38 192 VAL A O 1
ATOM 1567 N N . SER A 1 193 ? 6.984 15.225 -5.606 1.00 80.06 193 SER A N 1
ATOM 1568 C CA . SER A 1 193 ? 8.105 15.504 -4.723 1.00 80.06 193 SER A CA 1
ATOM 1569 C C . SER A 1 193 ? 9.187 16.300 -5.442 1.00 80.06 193 SER A C 1
ATOM 1571 O O . SER A 1 193 ? 9.684 17.268 -4.877 1.00 80.06 193 SER A O 1
ATOM 1573 N N . GLU A 1 194 ? 9.524 15.952 -6.683 1.00 79.12 194 GLU A N 1
ATOM 1574 C CA . GLU A 1 194 ? 10.510 16.687 -7.481 1.00 79.12 194 GLU A CA 1
ATOM 1575 C C . GLU A 1 194 ? 10.086 18.131 -7.762 1.00 79.12 194 GLU A C 1
ATOM 1577 O O . GLU A 1 194 ? 10.910 19.042 -7.696 1.00 79.12 194 GLU A O 1
ATOM 1582 N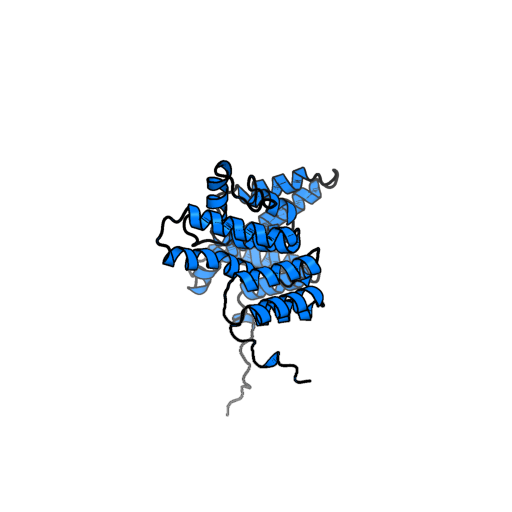 N . GLN A 1 195 ? 8.797 18.354 -8.032 1.00 77.00 195 GLN A N 1
ATOM 1583 C CA . GLN A 1 195 ? 8.256 19.688 -8.302 1.00 77.00 195 GLN A CA 1
ATOM 1584 C C . GLN A 1 195 ? 8.135 20.553 -7.037 1.00 77.00 195 GLN A C 1
ATOM 1586 O O . GLN A 1 195 ? 8.229 21.777 -7.110 1.00 77.00 195 GLN A O 1
ATOM 1591 N N . THR A 1 196 ? 7.931 19.934 -5.871 1.00 71.88 196 THR A N 1
ATOM 1592 C CA . THR A 1 196 ? 7.762 20.646 -4.591 1.00 71.88 196 THR A CA 1
ATOM 1593 C C . THR A 1 196 ? 9.105 20.948 -3.921 1.00 71.88 196 THR A C 1
ATOM 1595 O O . THR A 1 196 ? 9.293 22.006 -3.319 1.00 71.88 196 THR A O 1
ATOM 1598 N N . VAL A 1 197 ? 10.056 20.020 -4.019 1.00 65.00 197 VAL A N 1
ATOM 1599 C CA . VAL A 1 197 ? 11.357 20.076 -3.350 1.00 65.00 197 VAL A CA 1
ATOM 1600 C C . VAL A 1 197 ? 12.346 20.742 -4.309 1.00 65.00 197 VAL A C 1
ATOM 1602 O O . VAL A 1 197 ? 13.036 20.081 -5.079 1.00 65.00 197 VAL A O 1
ATOM 1605 N N . GLY A 1 198 ? 12.413 22.078 -4.274 1.00 55.50 198 GLY A N 1
ATOM 1606 C CA . GLY A 1 198 ? 13.302 22.923 -5.095 1.00 55.50 198 GLY A CA 1
ATOM 1607 C C . GLY A 1 198 ? 14.803 22.778 -4.793 1.00 55.50 198 GLY A C 1
ATOM 1608 O O . GLY A 1 198 ? 15.526 23.767 -4.712 1.00 55.50 198 GLY A O 1
ATOM 1609 N N . VAL A 1 199 ? 15.286 21.556 -4.578 1.00 54.59 199 VAL A N 1
ATOM 1610 C CA . VAL A 1 199 ? 16.635 21.248 -4.092 1.00 54.59 199 VAL A CA 1
ATOM 1611 C C . VAL A 1 199 ? 17.520 20.795 -5.260 1.00 54.59 199 VAL A C 1
ATOM 1613 O O . VAL A 1 199 ? 17.021 20.442 -6.331 1.00 54.59 199 VAL A O 1
ATOM 1616 N N . SER A 1 200 ? 18.844 20.882 -5.097 1.00 56.50 200 SER A N 1
ATOM 1617 C CA . SER A 1 200 ? 19.837 20.603 -6.146 1.00 56.50 200 SER A CA 1
ATOM 1618 C C . SER A 1 200 ? 19.686 19.200 -6.758 1.00 56.50 200 SER A C 1
ATOM 1620 O O . SER A 1 200 ? 19.191 18.276 -6.111 1.00 56.50 200 SER A O 1
ATOM 1622 N N . ALA A 1 201 ? 20.150 19.021 -8.001 1.00 57.56 201 ALA A N 1
ATOM 1623 C CA . ALA A 1 201 ? 20.002 17.784 -8.780 1.00 57.56 201 ALA A CA 1
ATOM 1624 C C . ALA A 1 201 ? 20.444 16.497 -8.043 1.00 57.56 201 ALA A C 1
ATOM 1626 O O . ALA A 1 201 ? 19.874 15.434 -8.267 1.00 57.56 201 ALA A O 1
ATOM 1627 N N . PHE A 1 202 ? 21.405 16.590 -7.118 1.00 54.41 202 PHE A N 1
ATOM 1628 C CA . PHE A 1 202 ? 21.903 15.446 -6.346 1.00 54.41 202 PHE A CA 1
ATOM 1629 C C . PHE A 1 202 ? 20.953 15.014 -5.214 1.00 54.41 202 PHE A C 1
ATOM 1631 O O . PHE A 1 202 ? 20.845 13.831 -4.895 1.00 54.41 202 PHE A O 1
ATOM 1638 N N . VAL A 1 203 ? 20.221 15.962 -4.621 1.00 60.03 203 VAL A N 1
ATOM 1639 C CA . VAL A 1 203 ? 19.206 15.675 -3.596 1.00 60.03 203 VAL A CA 1
ATOM 1640 C C . VAL A 1 203 ? 17.930 15.128 -4.246 1.00 60.03 203 VAL A C 1
ATOM 1642 O O . VAL A 1 203 ? 17.273 14.271 -3.657 1.00 60.03 203 VAL A O 1
ATOM 1645 N N . ARG A 1 204 ? 17.634 15.533 -5.492 1.00 63.28 204 ARG A N 1
ATOM 1646 C CA . ARG A 1 204 ? 16.478 15.044 -6.266 1.00 63.28 204 ARG A CA 1
ATOM 1647 C C . ARG A 1 204 ? 16.507 13.533 -6.449 1.00 63.28 204 ARG A C 1
ATOM 1649 O O . ARG A 1 204 ? 15.556 12.878 -6.042 1.00 63.28 204 ARG A O 1
ATOM 1656 N N . LYS A 1 205 ? 17.628 12.961 -6.915 1.00 67.19 205 LYS A N 1
ATOM 1657 C CA . LYS A 1 205 ? 17.721 11.506 -7.134 1.00 67.19 205 LYS A CA 1
ATOM 1658 C C . LYS A 1 205 ? 17.481 10.712 -5.842 1.00 67.19 205 LYS A C 1
ATOM 1660 O O . LYS A 1 205 ? 16.685 9.781 -5.819 1.00 67.19 205 LYS A O 1
ATOM 1665 N N . LYS A 1 206 ? 18.070 11.122 -4.715 1.00 69.25 206 LYS A N 1
ATOM 1666 C CA . LYS A 1 206 ? 17.862 10.423 -3.433 1.00 69.25 206 LYS A CA 1
ATOM 1667 C C . LYS A 1 206 ? 16.429 10.557 -2.892 1.00 69.25 206 LYS A C 1
ATOM 1669 O O . LYS A 1 206 ? 15.910 9.596 -2.331 1.00 69.25 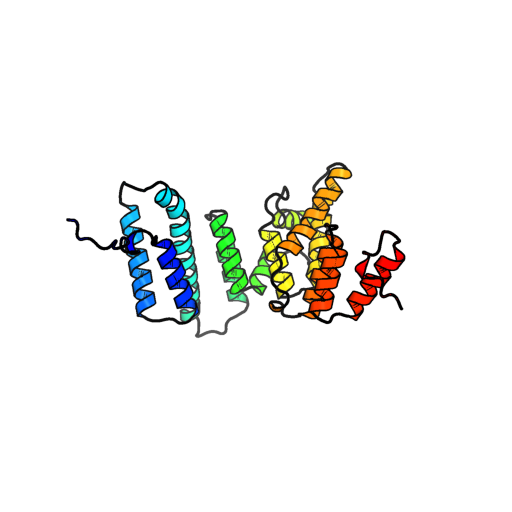206 LYS A O 1
ATOM 1674 N N . HIS A 1 207 ? 15.800 11.724 -3.042 1.00 67.25 207 HIS A N 1
ATOM 1675 C CA . HIS A 1 207 ? 14.414 11.946 -2.610 1.00 67.25 207 HIS A CA 1
ATOM 1676 C C . HIS A 1 207 ? 13.385 11.300 -3.543 1.00 67.25 207 HIS A C 1
ATOM 1678 O O . HIS A 1 207 ? 12.331 10.898 -3.073 1.00 67.25 207 HIS A O 1
ATOM 1684 N N . SER A 1 208 ? 13.688 11.161 -4.831 1.00 69.19 208 SER A N 1
ATOM 1685 C CA . SER A 1 208 ? 12.828 10.486 -5.810 1.00 69.19 208 SER A CA 1
ATOM 1686 C C . SER A 1 208 ? 12.725 8.977 -5.529 1.00 69.19 208 SER A C 1
ATOM 1688 O O . SER A 1 208 ? 11.632 8.425 -5.388 1.00 69.19 208 SER A O 1
ATOM 1690 N N . LEU A 1 209 ? 13.866 8.331 -5.254 1.00 79.44 209 LEU A N 1
ATOM 1691 C CA . LEU A 1 209 ? 13.952 6.893 -4.979 1.00 79.44 209 LEU A CA 1
ATOM 1692 C C . LEU A 1 209 ? 13.313 6.466 -3.647 1.00 79.44 209 LEU A C 1
ATOM 1694 O O . LEU A 1 209 ? 13.015 5.282 -3.462 1.00 79.44 209 LEU A O 1
ATOM 1698 N N . ILE A 1 210 ? 13.068 7.401 -2.716 1.00 84.62 210 ILE A N 1
ATOM 1699 C CA . ILE A 1 210 ? 12.446 7.068 -1.426 1.00 84.62 210 ILE A CA 1
ATOM 1700 C C . ILE A 1 210 ? 11.041 6.493 -1.622 1.00 84.62 210 ILE A C 1
ATOM 1702 O O . ILE A 1 210 ? 10.690 5.534 -0.945 1.00 84.62 210 ILE A O 1
ATOM 1706 N N . TYR A 1 211 ? 10.268 7.001 -2.588 1.00 87.06 211 TYR A N 1
ATOM 1707 C CA . TYR A 1 211 ? 8.889 6.564 -2.805 1.00 87.06 211 TYR A CA 1
ATOM 1708 C C . TYR A 1 211 ? 8.828 5.150 -3.366 1.00 87.06 211 TYR A C 1
ATOM 1710 O O . TYR A 1 211 ? 8.035 4.351 -2.877 1.00 87.06 211 TYR A O 1
ATOM 1718 N N . TYR A 1 212 ? 9.702 4.798 -4.314 1.00 88.56 212 TYR A N 1
ATOM 1719 C CA . TYR A 1 212 ? 9.804 3.424 -4.814 1.00 88.56 212 TYR A CA 1
ATOM 1720 C C . TYR A 1 212 ? 10.241 2.459 -3.722 1.00 88.56 212 TYR A C 1
ATOM 1722 O O . TYR A 1 212 ? 9.643 1.393 -3.562 1.00 88.56 212 TYR A O 1
ATOM 1730 N N . LYS A 1 213 ? 11.245 2.847 -2.927 1.00 87.50 213 LYS A N 1
ATOM 1731 C CA . LYS A 1 213 ? 11.727 2.023 -1.822 1.00 87.50 213 LYS A CA 1
ATOM 1732 C C . LYS A 1 213 ? 10.632 1.799 -0.775 1.00 87.50 213 LYS A C 1
ATOM 1734 O O . LYS A 1 213 ? 10.323 0.655 -0.457 1.00 87.50 213 LYS A O 1
ATOM 1739 N N . THR A 1 214 ? 10.008 2.867 -0.287 1.00 87.31 214 THR A N 1
ATOM 1740 C CA . THR A 1 214 ? 8.931 2.791 0.707 1.00 87.31 214 THR A CA 1
ATOM 1741 C C . THR A 1 214 ? 7.720 2.037 0.165 1.00 87.31 214 THR A C 1
ATOM 1743 O O . THR A 1 214 ? 7.150 1.209 0.877 1.00 87.31 214 THR A O 1
ATOM 1746 N N . ALA A 1 215 ? 7.352 2.261 -1.102 1.00 89.00 215 ALA A N 1
ATOM 1747 C CA . ALA A 1 215 ? 6.266 1.535 -1.744 1.00 89.00 215 ALA A CA 1
ATOM 1748 C C . ALA A 1 215 ? 6.547 0.036 -1.724 1.00 89.00 215 ALA A C 1
ATOM 1750 O O . ALA A 1 215 ? 5.704 -0.698 -1.227 1.00 89.00 215 ALA A O 1
ATOM 1751 N N . TRP A 1 216 ? 7.726 -0.417 -2.169 1.00 87.50 216 TRP A N 1
ATOM 1752 C CA . TRP A 1 216 ? 8.066 -1.844 -2.193 1.00 87.50 216 TRP A CA 1
ATOM 1753 C C . TRP A 1 216 ? 8.139 -2.462 -0.783 1.00 87.50 216 TRP A C 1
ATOM 1755 O O . TRP A 1 216 ? 7.610 -3.556 -0.576 1.00 87.50 216 TRP A O 1
ATOM 1765 N N . GLU A 1 217 ? 8.750 -1.770 0.186 1.00 88.75 217 GLU A N 1
ATOM 1766 C CA . GLU A 1 217 ? 8.943 -2.269 1.558 1.00 88.75 217 GLU A CA 1
ATOM 1767 C C . GLU A 1 217 ? 7.620 -2.432 2.312 1.00 88.75 217 GLU A C 1
ATOM 1769 O O . GLU A 1 217 ? 7.491 -3.307 3.171 1.00 88.75 217 GLU A O 1
ATOM 1774 N N . CYS A 1 218 ? 6.615 -1.617 1.983 1.00 87.81 218 CYS A N 1
ATOM 1775 C CA . CYS A 1 218 ? 5.327 -1.659 2.660 1.00 87.81 218 CYS A CA 1
ATOM 1776 C C . CYS A 1 218 ? 4.354 -2.709 2.092 1.00 87.81 218 CYS A C 1
ATOM 1778 O O . CYS A 1 218 ? 3.322 -2.948 2.729 1.00 87.81 218 CYS A O 1
ATOM 1780 N N . LEU A 1 219 ? 4.645 -3.342 0.944 1.00 88.50 219 LEU A N 1
ATOM 1781 C CA . LEU A 1 219 ? 3.700 -4.251 0.284 1.00 88.50 219 LEU A CA 1
ATOM 1782 C C . LEU A 1 219 ? 3.546 -5.588 1.023 1.00 88.50 219 LEU A C 1
ATOM 1784 O O . LEU A 1 219 ? 4.543 -6.227 1.379 1.00 88.50 219 LEU A O 1
ATOM 1788 N N . PRO A 1 220 ? 2.307 -6.089 1.174 1.00 82.31 220 PRO A N 1
ATOM 1789 C CA . PRO A 1 220 ? 2.062 -7.423 1.704 1.00 82.31 220 PRO A CA 1
ATOM 1790 C C . PRO A 1 220 ? 2.500 -8.524 0.715 1.00 82.31 220 PRO A C 1
ATOM 1792 O O . PRO A 1 220 ? 3.038 -8.285 -0.371 1.00 82.31 220 PRO A O 1
ATOM 1795 N N . ARG A 1 221 ? 2.294 -9.791 1.097 1.00 82.94 221 ARG A N 1
ATOM 1796 C CA . ARG A 1 221 ? 2.532 -10.935 0.199 1.00 82.94 221 ARG A CA 1
ATOM 1797 C C . ARG A 1 221 ? 1.585 -10.859 -1.002 1.00 82.94 221 ARG A C 1
ATOM 1799 O O . ARG A 1 221 ? 0.407 -10.564 -0.824 1.00 82.94 221 ARG A O 1
ATOM 1806 N N . SER A 1 222 ? 2.064 -11.214 -2.195 1.00 78.75 222 SER A N 1
ATOM 1807 C CA . SER A 1 222 ? 1.303 -11.108 -3.456 1.00 78.75 222 SER A CA 1
ATOM 1808 C C . SER A 1 222 ? -0.030 -11.870 -3.447 1.00 78.75 222 SER A C 1
ATOM 1810 O O . SER A 1 222 ? -0.962 -11.492 -4.140 1.00 78.75 222 SER A O 1
ATOM 1812 N N . GLN A 1 223 ? -0.150 -12.893 -2.597 1.00 76.62 223 GLN A N 1
ATOM 1813 C CA . GLN A 1 223 ? -1.367 -13.689 -2.380 1.00 76.62 223 GLN A CA 1
ATOM 1814 C C . GLN A 1 223 ? -2.541 -12.898 -1.780 1.00 76.62 223 GLN A C 1
ATOM 1816 O O . GLN A 1 223 ? -3.663 -13.384 -1.788 1.00 76.62 223 GLN A O 1
ATOM 1821 N N . THR A 1 224 ? -2.285 -11.715 -1.219 1.00 77.12 224 THR A N 1
ATOM 1822 C CA . THR A 1 224 ? -3.321 -10.869 -0.601 1.00 77.12 224 THR A CA 1
ATOM 1823 C C . THR A 1 224 ? -4.053 -9.978 -1.604 1.00 77.12 224 THR A C 1
ATOM 1825 O O . THR A 1 224 ? -5.027 -9.335 -1.229 1.00 77.12 224 THR A O 1
ATOM 1828 N N . SER A 1 225 ? -3.596 -9.928 -2.859 1.00 81.00 225 SER A N 1
ATOM 1829 C CA . SER A 1 225 ? -4.203 -9.109 -3.907 1.00 81.00 225 SER A CA 1
ATOM 1830 C C . SER A 1 225 ? -5.347 -9.824 -4.623 1.00 81.00 225 SER A C 1
ATOM 1832 O O . SER A 1 225 ? -5.325 -11.046 -4.770 1.00 81.00 225 SER A O 1
ATOM 1834 N N . CYS A 1 226 ? -6.312 -9.045 -5.117 1.00 81.19 226 CYS A N 1
ATOM 1835 C CA . CYS A 1 226 ? -7.391 -9.534 -5.974 1.00 81.19 226 CYS A CA 1
ATOM 1836 C C . CYS A 1 226 ? -6.871 -10.064 -7.324 1.00 81.19 226 CYS A C 1
ATOM 1838 O O . CYS A 1 226 ? -7.476 -10.973 -7.888 1.00 81.19 226 CYS A O 1
ATOM 1840 N N . ASP A 1 227 ? -5.740 -9.541 -7.821 1.00 86.50 227 ASP A N 1
ATOM 1841 C CA . ASP A 1 227 ? -5.069 -10.024 -9.035 1.00 86.50 227 ASP A CA 1
ATOM 1842 C C . ASP A 1 227 ? -3.590 -10.324 -8.763 1.00 86.50 227 ASP A C 1
ATOM 1844 O O . ASP A 1 227 ? -2.732 -9.439 -8.701 1.00 86.50 227 ASP A O 1
ATOM 1848 N N . LEU A 1 228 ? -3.279 -11.617 -8.654 1.00 85.88 228 LEU A N 1
ATOM 1849 C CA . LEU A 1 228 ? -1.936 -12.109 -8.364 1.00 85.88 228 LEU A CA 1
ATOM 1850 C C . LEU A 1 228 ? -0.912 -11.751 -9.455 1.00 85.88 228 LEU A C 1
ATOM 1852 O O . LEU A 1 228 ? 0.251 -11.481 -9.137 1.00 85.88 228 LEU A O 1
ATOM 1856 N N . LYS A 1 229 ? -1.310 -11.767 -10.734 1.00 86.56 229 LYS A N 1
ATOM 1857 C CA . LYS A 1 229 ? -0.385 -11.536 -11.856 1.00 86.56 229 LYS A CA 1
ATOM 1858 C C . LYS A 1 229 ? -0.036 -10.059 -11.961 1.00 86.56 229 LYS A C 1
ATOM 1860 O O . LYS A 1 229 ? 1.148 -9.719 -12.052 1.00 86.56 229 LYS A O 1
ATOM 1865 N N . ALA A 1 230 ? -1.045 -9.194 -11.888 1.00 86.94 230 ALA A N 1
ATOM 1866 C CA . ALA A 1 230 ? -0.845 -7.751 -11.893 1.00 86.94 230 ALA A CA 1
ATOM 1867 C C . ALA A 1 230 ? -0.078 -7.289 -10.645 1.00 86.94 230 ALA A C 1
ATOM 1869 O O . ALA A 1 230 ? 0.873 -6.523 -10.770 1.00 86.94 230 ALA A O 1
ATOM 1870 N N . ALA A 1 231 ? -0.392 -7.824 -9.460 1.00 87.56 231 ALA A N 1
ATOM 1871 C CA . ALA A 1 231 ? 0.321 -7.497 -8.223 1.00 87.56 231 ALA A CA 1
ATOM 1872 C C . ALA A 1 231 ? 1.798 -7.898 -8.268 1.00 87.56 231 ALA A C 1
ATOM 1874 O O . ALA A 1 231 ? 2.671 -7.116 -7.893 1.00 87.56 231 ALA A O 1
ATOM 1875 N N . THR A 1 232 ? 2.101 -9.096 -8.768 1.00 86.88 232 THR A N 1
ATOM 1876 C CA . THR A 1 232 ? 3.494 -9.542 -8.898 1.00 86.88 232 THR A CA 1
ATOM 1877 C C . THR A 1 232 ? 4.253 -8.697 -9.921 1.00 86.88 232 THR A C 1
ATOM 1879 O O . THR A 1 232 ? 5.388 -8.306 -9.660 1.00 86.88 232 THR A O 1
ATOM 1882 N N . SER A 1 233 ? 3.618 -8.362 -11.047 1.00 88.12 233 SER A N 1
ATOM 1883 C CA . SER A 1 233 ? 4.221 -7.503 -12.074 1.00 88.12 233 SER A CA 1
ATOM 1884 C C . SER A 1 233 ? 4.490 -6.094 -11.541 1.00 88.12 233 SER A C 1
ATOM 1886 O O . SER A 1 233 ? 5.599 -5.588 -11.686 1.00 88.12 233 SER A O 1
ATOM 1888 N N . ALA A 1 234 ? 3.526 -5.495 -10.835 1.00 88.19 234 ALA A N 1
ATOM 1889 C CA . ALA A 1 234 ? 3.683 -4.189 -10.199 1.00 88.19 234 ALA A CA 1
ATOM 1890 C C . ALA A 1 234 ? 4.786 -4.203 -9.131 1.00 88.19 234 ALA A C 1
ATOM 1892 O O . ALA A 1 234 ? 5.617 -3.300 -9.080 1.00 88.19 234 ALA A O 1
ATOM 1893 N N . LYS A 1 235 ? 4.854 -5.259 -8.310 1.00 87.88 235 LYS A N 1
ATOM 1894 C CA . LYS A 1 235 ? 5.914 -5.429 -7.309 1.00 87.88 235 LYS A CA 1
ATOM 1895 C C . LYS A 1 235 ? 7.294 -5.555 -7.948 1.00 87.88 235 LYS A C 1
ATOM 1897 O O . LYS A 1 235 ? 8.226 -4.907 -7.484 1.00 87.88 235 LYS A O 1
ATOM 1902 N N . ALA A 1 236 ? 7.430 -6.359 -9.001 1.00 86.88 236 ALA A N 1
ATOM 1903 C CA . ALA A 1 236 ? 8.683 -6.492 -9.736 1.00 86.88 236 ALA A CA 1
ATOM 1904 C C . ALA A 1 236 ? 9.106 -5.152 -10.362 1.00 86.88 236 ALA A C 1
ATOM 1906 O O . ALA A 1 236 ? 10.257 -4.753 -10.207 1.00 86.88 236 ALA A O 1
ATOM 1907 N N . ALA A 1 237 ? 8.169 -4.418 -10.969 1.00 88.56 237 ALA A N 1
ATOM 1908 C CA . ALA A 1 237 ? 8.432 -3.100 -11.542 1.00 88.56 237 ALA A CA 1
ATOM 1909 C C . ALA A 1 237 ? 8.886 -2.075 -10.486 1.00 88.56 237 ALA A C 1
ATOM 1911 O O . ALA A 1 237 ? 9.845 -1.344 -10.718 1.00 88.56 237 ALA A O 1
ATOM 1912 N N . LEU A 1 238 ? 8.263 -2.059 -9.301 1.00 88.81 238 LEU A N 1
ATOM 1913 C CA . LEU A 1 238 ? 8.685 -1.197 -8.189 1.00 88.81 238 LEU A CA 1
ATOM 1914 C C . LEU A 1 238 ? 10.081 -1.548 -7.664 1.00 88.81 238 LEU A C 1
ATOM 1916 O O . LEU A 1 238 ? 10.857 -0.651 -7.344 1.00 88.81 238 LEU A O 1
ATOM 1920 N N . ILE A 1 239 ? 10.416 -2.841 -7.582 1.00 87.38 239 ILE A N 1
ATOM 1921 C CA . ILE A 1 239 ? 11.752 -3.286 -7.165 1.00 87.38 239 ILE A CA 1
ATOM 1922 C C . ILE A 1 239 ? 12.802 -2.786 -8.160 1.00 87.38 239 ILE A C 1
ATOM 1924 O O . ILE A 1 239 ? 13.820 -2.246 -7.730 1.00 87.38 239 ILE A O 1
ATOM 1928 N N . LEU A 1 240 ? 12.549 -2.920 -9.464 1.00 86.81 240 LEU A N 1
ATOM 1929 C CA . LEU A 1 240 ? 13.456 -2.435 -10.508 1.00 86.81 240 LEU A CA 1
ATOM 1930 C C . LEU A 1 240 ? 13.622 -0.912 -10.449 1.00 86.81 240 LEU A C 1
ATOM 1932 O O . LEU A 1 240 ? 14.749 -0.427 -10.439 1.00 86.81 240 LEU A O 1
ATOM 1936 N N . ALA A 1 241 ? 12.519 -0.172 -10.308 1.00 85.50 241 ALA A N 1
ATOM 1937 C CA . ALA A 1 241 ? 12.529 1.288 -10.213 1.00 85.50 241 ALA A CA 1
ATOM 1938 C C . ALA A 1 241 ? 13.181 1.826 -8.924 1.00 85.50 241 ALA A C 1
ATOM 1940 O O . ALA A 1 241 ? 13.599 2.976 -8.877 1.00 85.50 241 ALA A O 1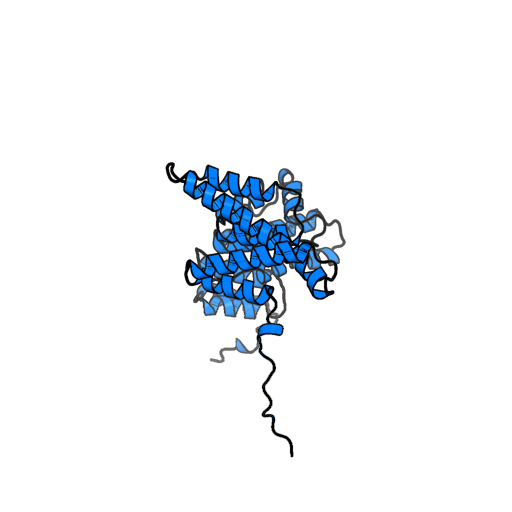
ATOM 1941 N N . SER A 1 242 ? 13.300 1.008 -7.872 1.00 82.88 242 SER A N 1
ATOM 1942 C CA . SER A 1 242 ? 13.925 1.434 -6.612 1.00 82.88 242 SER A CA 1
ATOM 1943 C C . SER A 1 242 ? 15.449 1.604 -6.676 1.00 82.88 242 SER A C 1
ATOM 1945 O O . SER A 1 242 ? 16.022 2.118 -5.715 1.00 82.88 242 SER A O 1
ATOM 1947 N N . GLU A 1 243 ? 16.107 1.130 -7.745 1.00 81.19 243 GLU A N 1
ATOM 1948 C CA . GLU A 1 243 ? 17.575 1.124 -7.921 1.00 81.19 243 GLU A CA 1
ATOM 1949 C C . GLU A 1 243 ? 18.359 0.578 -6.702 1.00 81.19 243 GLU A C 1
ATOM 1951 O O . GLU A 1 243 ? 19.525 0.903 -6.483 1.00 81.19 243 GLU A O 1
ATOM 1956 N N . SER A 1 244 ? 17.726 -0.255 -5.867 1.00 76.94 244 SER A N 1
ATOM 1957 C CA . SER A 1 244 ? 18.375 -0.840 -4.688 1.00 76.94 244 SER A CA 1
ATOM 1958 C C . SER A 1 244 ? 19.356 -1.957 -5.065 1.00 76.94 244 SER A C 1
ATOM 1960 O O . SER A 1 244 ? 19.210 -2.597 -6.105 1.00 76.94 244 SER A O 1
ATOM 1962 N N . GLU A 1 245 ? 20.322 -2.252 -4.191 1.00 76.81 245 GLU A N 1
ATOM 1963 C CA . GLU A 1 245 ? 21.248 -3.376 -4.383 1.00 76.81 245 GLU A CA 1
ATOM 1964 C C . GLU A 1 245 ? 20.498 -4.690 -4.677 1.00 76.81 245 GLU A C 1
ATOM 1966 O O . GLU A 1 245 ? 19.566 -5.078 -3.959 1.00 76.81 245 GLU A O 1
ATOM 1971 N N . ASN A 1 246 ? 20.930 -5.395 -5.728 1.00 80.06 246 ASN A N 1
ATOM 1972 C CA . ASN A 1 246 ? 20.332 -6.645 -6.212 1.00 80.06 246 ASN A CA 1
ATOM 1973 C C . ASN A 1 246 ? 18.851 -6.520 -6.633 1.00 80.06 246 ASN A C 1
ATOM 1975 O O . ASN A 1 246 ? 18.093 -7.491 -6.532 1.00 80.06 246 ASN A O 1
ATOM 1979 N N . CYS A 1 247 ? 18.410 -5.346 -7.108 1.00 81.88 247 CYS A N 1
ATOM 1980 C CA . CYS A 1 247 ? 17.038 -5.130 -7.580 1.00 81.88 247 CYS A CA 1
ATOM 1981 C C . CYS A 1 247 ? 16.635 -6.112 -8.694 1.00 81.88 247 CYS A C 1
ATOM 1983 O O . CYS A 1 247 ? 15.559 -6.705 -8.618 1.00 81.88 247 CYS A O 1
ATOM 1985 N N . VAL A 1 248 ? 17.515 -6.356 -9.669 1.00 82.75 248 VAL A N 1
ATOM 1986 C CA . VAL A 1 248 ? 17.274 -7.278 -10.791 1.00 82.75 248 VAL A CA 1
ATOM 1987 C C . VAL A 1 248 ? 17.053 -8.707 -10.297 1.00 82.75 248 VAL A C 1
ATOM 1989 O O . VAL A 1 248 ? 16.055 -9.332 -10.649 1.00 82.75 248 VAL A O 1
ATOM 1992 N N . GLU A 1 249 ? 17.922 -9.208 -9.414 1.00 83.69 249 GLU A N 1
ATOM 1993 C CA . GLU A 1 249 ? 17.789 -10.550 -8.833 1.00 83.69 249 GLU A CA 1
ATOM 1994 C C . GLU A 1 249 ? 16.484 -10.700 -8.046 1.00 83.69 249 GLU A C 1
ATOM 1996 O O . GLU A 1 249 ? 15.768 -11.695 -8.179 1.00 83.69 249 GLU A O 1
ATOM 2001 N N . ARG A 1 250 ? 16.143 -9.698 -7.228 1.00 84.88 250 ARG A N 1
ATOM 2002 C CA . ARG A 1 250 ? 14.922 -9.714 -6.413 1.00 84.88 250 ARG A CA 1
ATOM 2003 C C . ARG A 1 250 ? 13.663 -9.659 -7.273 1.00 84.88 250 ARG A C 1
ATOM 2005 O O . ARG A 1 250 ? 12.711 -10.386 -6.985 1.00 84.88 250 ARG A O 1
ATOM 2012 N N . ALA A 1 251 ? 13.659 -8.836 -8.320 1.00 84.94 251 ALA A N 1
ATOM 2013 C CA . ALA A 1 251 ? 12.561 -8.761 -9.276 1.00 84.94 251 ALA A CA 1
ATOM 2014 C C . ALA A 1 251 ? 12.407 -10.086 -10.035 1.00 84.94 251 ALA A C 1
ATOM 2016 O O . ALA A 1 251 ? 11.306 -10.634 -10.081 1.00 84.94 251 ALA A O 1
ATOM 2017 N N . LEU A 1 252 ? 13.512 -10.658 -10.523 1.00 84.94 252 LEU A N 1
ATOM 2018 C CA . LEU A 1 252 ? 13.525 -11.950 -11.206 1.00 84.94 252 LEU A CA 1
ATOM 2019 C C . LEU A 1 252 ? 12.996 -13.064 -10.296 1.00 84.94 252 LEU A C 1
ATOM 2021 O O . LEU A 1 252 ? 12.085 -13.796 -10.675 1.00 84.94 252 LEU A O 1
ATOM 2025 N N . LYS A 1 253 ? 13.491 -13.152 -9.057 1.00 86.31 253 LYS A N 1
ATOM 2026 C CA . LYS A 1 253 ? 13.008 -14.118 -8.062 1.00 86.31 253 LYS A CA 1
ATOM 2027 C C . LYS A 1 253 ? 11.509 -13.963 -7.808 1.00 86.31 253 LYS A C 1
ATOM 2029 O O . LYS A 1 253 ? 10.811 -14.967 -7.704 1.00 86.31 253 LYS A O 1
ATOM 2034 N N . CYS A 1 254 ? 11.008 -12.729 -7.740 1.00 85.06 254 CYS A N 1
ATOM 2035 C CA . CYS A 1 254 ? 9.584 -12.458 -7.564 1.00 85.06 254 CYS A CA 1
ATOM 2036 C C . CYS A 1 254 ? 8.755 -12.949 -8.764 1.00 85.06 254 CYS A C 1
ATOM 2038 O O . CYS A 1 254 ? 7.749 -13.627 -8.565 1.00 85.06 254 CYS A O 1
ATOM 2040 N N . LEU A 1 255 ? 9.194 -12.678 -9.997 1.00 86.94 255 LEU A N 1
ATOM 2041 C CA . LEU A 1 255 ? 8.514 -13.126 -11.219 1.00 86.94 255 LEU A CA 1
ATOM 2042 C C . LEU A 1 255 ? 8.515 -14.658 -11.351 1.00 86.94 255 LEU A C 1
ATOM 2044 O O . LEU A 1 255 ? 7.473 -15.257 -11.628 1.00 86.94 255 LEU A O 1
ATOM 2048 N N . LEU A 1 256 ? 9.657 -15.299 -11.083 1.00 86.69 256 LEU A N 1
ATOM 2049 C CA . LEU A 1 256 ? 9.828 -16.753 -11.159 1.00 86.69 256 LEU A CA 1
ATOM 2050 C C . LEU A 1 256 ? 8.982 -17.497 -10.118 1.00 86.69 256 LEU A C 1
ATOM 2052 O O . LEU A 1 256 ? 8.326 -18.482 -10.449 1.00 86.69 256 LEU A O 1
ATOM 2056 N N . GLN A 1 257 ? 8.936 -17.006 -8.874 1.00 86.75 257 GLN A N 1
ATOM 2057 C CA . GLN A 1 257 ? 8.141 -17.614 -7.796 1.00 86.75 257 GLN A CA 1
ATOM 2058 C C . GLN A 1 257 ? 6.639 -17.676 -8.103 1.00 86.75 257 GLN A C 1
ATOM 2060 O O . GLN A 1 257 ? 5.942 -18.542 -7.579 1.00 86.75 257 GLN A O 1
ATOM 2065 N N . HIS A 1 258 ? 6.142 -16.771 -8.945 1.00 83.94 258 HIS A N 1
ATOM 2066 C CA . HIS A 1 258 ? 4.732 -16.685 -9.317 1.00 83.94 258 HIS A CA 1
ATOM 2067 C C . HIS A 1 258 ? 4.457 -17.126 -10.766 1.00 83.94 258 HIS A C 1
ATOM 2069 O O . HIS A 1 258 ? 3.347 -16.937 -11.261 1.00 83.94 258 HIS A O 1
ATOM 2075 N N . GLY A 1 259 ? 5.439 -17.737 -11.441 1.00 82.06 259 GLY A N 1
ATOM 2076 C CA . GLY A 1 259 ? 5.269 -18.321 -12.775 1.00 82.06 259 GLY A CA 1
ATOM 2077 C C . GLY A 1 259 ? 5.104 -17.307 -13.913 1.00 82.06 259 GLY A C 1
ATOM 2078 O O . GLY A 1 259 ? 4.567 -17.657 -14.965 1.00 82.06 259 GLY A O 1
ATOM 2079 N N . LEU A 1 260 ? 5.553 -16.060 -13.734 1.00 86.81 260 LEU A N 1
ATOM 2080 C CA . LEU A 1 260 ? 5.529 -15.013 -14.764 1.00 86.81 260 LEU A CA 1
ATOM 2081 C C . LEU A 1 260 ? 6.782 -15.083 -15.649 1.00 86.81 260 LEU A C 1
ATOM 2083 O O . LEU A 1 260 ? 7.615 -14.177 -15.667 1.00 86.81 260 LEU A O 1
ATOM 2087 N N . TRP A 1 261 ? 6.912 -16.191 -16.380 1.00 83.88 261 TRP A N 1
ATOM 2088 C CA . TRP A 1 261 ? 8.091 -16.503 -17.193 1.00 83.88 261 TRP A CA 1
ATOM 2089 C C . TRP A 1 261 ? 8.316 -15.529 -18.352 1.00 83.88 261 TRP A C 1
ATOM 2091 O O . TRP A 1 261 ? 9.462 -15.201 -18.631 1.00 83.88 261 TRP A O 1
ATOM 2101 N N . SER A 1 262 ? 7.253 -15.030 -18.995 1.00 84.56 262 SER A N 1
ATOM 2102 C CA . SER A 1 262 ? 7.363 -14.045 -20.083 1.00 84.56 262 SER A CA 1
ATOM 2103 C C . SER A 1 262 ? 8.093 -12.785 -19.619 1.00 84.56 262 SER A C 1
ATOM 2105 O O . SER A 1 262 ? 9.111 -12.411 -20.191 1.00 84.56 262 SER A O 1
ATOM 2107 N N . ASN A 1 263 ? 7.633 -12.214 -18.507 1.00 83.12 263 ASN A N 1
ATOM 2108 C CA . ASN A 1 263 ? 8.172 -10.978 -17.947 1.00 83.12 263 ASN A CA 1
ATOM 2109 C C . ASN A 1 263 ? 9.587 -11.202 -17.390 1.00 83.12 263 ASN A C 1
ATOM 2111 O O . ASN A 1 263 ? 10.429 -10.315 -17.454 1.00 83.12 263 ASN A O 1
ATOM 2115 N N . ALA A 1 264 ? 9.868 -12.396 -16.853 1.00 83.75 264 ALA A N 1
ATOM 2116 C CA . ALA A 1 264 ? 11.207 -12.763 -16.397 1.00 83.75 264 ALA A CA 1
ATOM 2117 C C . ALA A 1 264 ? 12.202 -12.863 -17.566 1.00 83.75 264 ALA A C 1
ATOM 2119 O O . ALA A 1 264 ? 13.333 -12.400 -17.450 1.00 83.75 264 ALA A O 1
ATOM 2120 N N . VAL A 1 265 ? 11.786 -13.442 -18.697 1.00 83.69 265 VAL A N 1
ATOM 2121 C CA . VAL A 1 265 ? 12.617 -13.544 -19.905 1.00 83.69 265 VAL A CA 1
ATOM 2122 C C . VAL A 1 265 ? 12.851 -12.171 -20.528 1.00 83.69 265 VAL A C 1
ATOM 2124 O O . VAL A 1 265 ? 13.975 -11.886 -20.931 1.00 83.69 265 VAL A O 1
ATOM 2127 N N . GLU A 1 266 ? 11.828 -11.317 -20.593 1.00 85.31 266 GLU A N 1
ATOM 2128 C CA . GLU A 1 266 ? 11.976 -9.926 -21.042 1.00 85.31 266 GLU A CA 1
ATOM 2129 C C . GLU A 1 266 ? 12.967 -9.163 -20.163 1.00 85.31 266 GLU A C 1
ATOM 2131 O O . GLU A 1 266 ? 13.912 -8.581 -20.683 1.00 85.31 266 GLU A O 1
ATOM 2136 N N . LEU A 1 267 ? 12.856 -9.292 -18.837 1.00 82.75 267 LEU A N 1
ATOM 2137 C CA . LEU A 1 267 ? 13.796 -8.666 -17.910 1.00 82.75 267 LEU A CA 1
ATOM 2138 C C . LEU A 1 267 ? 15.245 -9.123 -18.143 1.00 82.75 267 LEU A C 1
ATOM 2140 O O . LEU A 1 267 ? 16.158 -8.304 -18.124 1.00 82.75 267 LEU A O 1
ATOM 2144 N N . VAL A 1 268 ? 15.475 -10.420 -18.373 1.00 81.94 268 VAL A N 1
ATOM 2145 C CA . VAL A 1 268 ? 16.823 -10.940 -18.666 1.00 81.94 268 VAL A CA 1
ATOM 2146 C C . VAL A 1 268 ? 17.342 -10.413 -20.006 1.00 81.94 268 VAL A C 1
ATOM 2148 O O . VAL A 1 268 ? 18.523 -10.089 -20.102 1.00 81.94 268 VAL A O 1
ATOM 2151 N N . LYS A 1 269 ? 16.482 -10.289 -21.025 1.00 81.44 269 LYS A N 1
ATOM 2152 C CA . LYS A 1 269 ? 16.858 -9.708 -22.324 1.00 81.44 269 LYS A CA 1
ATOM 2153 C C . LYS A 1 269 ? 17.239 -8.235 -22.199 1.00 81.44 269 LYS A C 1
ATOM 2155 O O . LYS A 1 269 ? 18.269 -7.839 -22.734 1.00 81.44 269 LYS A O 1
ATOM 2160 N N . ASP A 1 270 ? 16.455 -7.452 -21.467 1.00 81.44 270 ASP A N 1
ATOM 2161 C CA . ASP A 1 270 ? 16.720 -6.025 -21.266 1.00 81.44 270 ASP A CA 1
ATOM 2162 C C . ASP A 1 270 ? 18.035 -5.796 -20.510 1.00 81.44 270 ASP A C 1
ATOM 2164 O O . ASP A 1 270 ? 18.784 -4.876 -20.826 1.00 81.44 270 ASP A O 1
ATOM 2168 N N . GLN A 1 271 ? 18.365 -6.669 -19.555 1.00 74.44 271 GLN A N 1
ATOM 2169 C CA . GLN A 1 271 ? 19.634 -6.615 -18.823 1.00 74.44 271 GLN A CA 1
ATOM 2170 C C . GLN A 1 271 ? 20.823 -7.101 -19.662 1.00 74.44 271 GLN A C 1
ATOM 2172 O O . GLN A 1 271 ? 21.897 -6.515 -19.589 1.00 74.44 271 GLN A O 1
ATOM 2177 N N . ALA A 1 272 ? 20.633 -8.124 -20.501 1.00 67.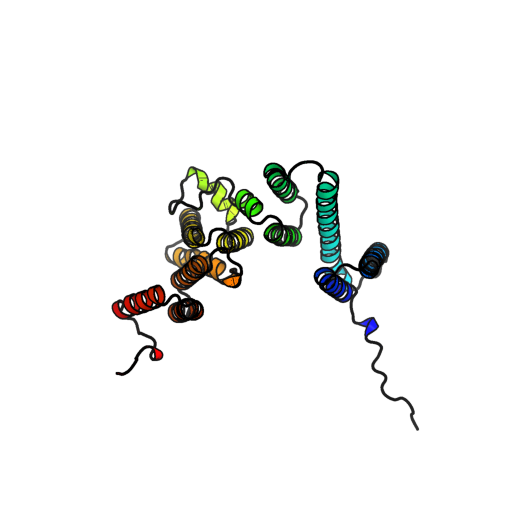12 272 ALA A N 1
ATOM 2178 C CA . ALA A 1 272 ? 21.664 -8.601 -21.424 1.00 67.12 272 ALA A CA 1
ATOM 2179 C C . ALA A 1 272 ? 22.035 -7.557 -22.493 1.00 67.12 272 ALA A C 1
ATOM 2181 O O . ALA A 1 272 ? 23.166 -7.547 -22.964 1.00 67.12 272 ALA A O 1
ATOM 2182 N N . ASN A 1 273 ? 21.104 -6.668 -22.851 1.00 65.31 273 ASN A N 1
ATOM 2183 C CA . ASN A 1 273 ? 21.346 -5.582 -23.802 1.00 65.31 273 ASN A CA 1
ATOM 2184 C C . ASN A 1 273 ? 22.037 -4.354 -23.177 1.00 65.31 273 ASN A C 1
ATOM 2186 O O . ASN A 1 273 ? 22.524 -3.506 -23.920 1.00 65.31 273 ASN A O 1
ATOM 2190 N N . ASN A 1 274 ? 22.070 -4.239 -21.843 1.00 64.25 274 ASN A N 1
ATOM 2191 C CA . ASN A 1 274 ? 22.569 -3.053 -21.134 1.00 64.25 274 ASN A CA 1
ATOM 2192 C C . ASN A 1 274 ? 24.035 -3.159 -20.656 1.00 64.25 274 ASN A C 1
ATOM 2194 O O . ASN A 1 274 ? 24.495 -2.247 -19.979 1.00 64.25 274 ASN A O 1
ATOM 2198 N N . ASP A 1 275 ? 24.769 -4.222 -21.019 1.00 53.12 275 ASP A N 1
ATOM 2199 C CA . ASP A 1 275 ? 26.229 -4.439 -20.852 1.00 53.12 275 ASP A CA 1
ATOM 2200 C C . ASP A 1 275 ? 26.864 -4.249 -19.446 1.00 53.12 275 ASP A C 1
ATOM 2202 O O . ASP A 1 275 ? 28.026 -4.606 -19.242 1.00 53.12 275 ASP A O 1
ATOM 2206 N N . GLU A 1 276 ? 26.133 -3.803 -18.423 1.00 49.72 276 GLU A N 1
ATOM 2207 C CA . GLU A 1 276 ? 26.595 -3.776 -17.030 1.00 49.72 276 GLU A CA 1
ATOM 2208 C C . GLU A 1 276 ? 26.269 -5.098 -16.318 1.00 49.72 276 GLU A C 1
ATOM 2210 O O . GLU A 1 276 ? 25.334 -5.210 -15.533 1.00 49.72 276 GLU A O 1
ATOM 2215 N N . GLY A 1 277 ? 27.078 -6.121 -16.610 1.00 50.75 277 GLY A N 1
ATOM 2216 C CA . GLY A 1 277 ? 27.296 -7.282 -15.743 1.00 50.75 277 GLY A CA 1
ATOM 2217 C C . GLY A 1 277 ? 26.055 -8.105 -15.393 1.00 50.75 277 GLY A C 1
ATOM 2218 O O . GLY A 1 277 ? 25.511 -7.997 -14.294 1.00 50.75 277 GLY A O 1
ATOM 2219 N N . LEU A 1 278 ? 25.690 -9.049 -16.267 1.00 51.97 278 LEU A N 1
ATOM 2220 C CA . LEU A 1 278 ? 24.864 -10.185 -15.854 1.00 51.97 278 LEU A CA 1
ATOM 2221 C C . LEU A 1 278 ? 25.526 -10.855 -14.634 1.00 51.97 278 LEU A C 1
ATOM 2223 O O . LEU A 1 278 ? 26.698 -11.236 -14.710 1.00 51.97 278 LEU A O 1
ATOM 2227 N N . PRO A 1 279 ? 24.822 -11.020 -13.502 1.00 51.62 279 PRO A N 1
ATOM 2228 C CA . PRO A 1 279 ? 25.385 -11.749 -12.382 1.00 51.62 279 PRO A CA 1
ATOM 2229 C C . PRO A 1 279 ? 25.684 -13.190 -12.820 1.00 51.62 279 PRO A C 1
ATOM 2231 O O . PRO A 1 279 ? 24.880 -13.830 -13.502 1.00 51.62 279 PRO A O 1
ATOM 2234 N N . ALA A 1 280 ? 26.861 -13.692 -12.433 1.00 52.72 280 ALA A N 1
ATOM 2235 C CA . ALA A 1 280 ? 27.507 -14.893 -12.980 1.00 52.72 280 ALA A CA 1
ATOM 2236 C C . ALA A 1 280 ? 26.650 -16.180 -12.999 1.00 52.72 280 ALA A C 1
ATOM 2238 O O . ALA A 1 280 ? 26.985 -17.132 -13.699 1.00 52.72 280 ALA A O 1
ATOM 2239 N N . TYR A 1 281 ? 25.537 -16.223 -12.264 1.00 54.88 281 TYR A N 1
ATOM 2240 C CA . TYR A 1 281 ? 24.611 -17.356 -12.220 1.00 54.88 281 TYR A CA 1
ATOM 2241 C C . TYR A 1 281 ? 23.611 -17.424 -13.392 1.00 54.88 281 TYR A C 1
ATOM 2243 O O . TYR A 1 281 ? 22.901 -18.420 -13.504 1.00 54.88 281 TYR A O 1
ATOM 2251 N N . LEU A 1 282 ? 23.533 -16.408 -14.264 1.00 47.91 282 LEU A N 1
ATOM 2252 C CA . LEU A 1 282 ? 22.703 -16.440 -15.484 1.00 47.91 282 LEU A CA 1
ATOM 2253 C C . LEU A 1 282 ? 23.447 -16.957 -16.727 1.00 47.91 282 LEU A C 1
ATOM 2255 O O . LEU A 1 282 ? 22.832 -17.116 -17.782 1.00 47.91 282 LEU A O 1
ATOM 2259 N N . HIS A 1 283 ? 24.737 -17.289 -16.612 1.00 46.41 283 HIS A N 1
ATOM 2260 C CA . HIS A 1 283 ? 25.429 -18.070 -17.634 1.00 46.41 283 HIS A CA 1
ATOM 2261 C C . HIS A 1 283 ? 24.944 -19.521 -17.578 1.00 46.41 283 HIS A C 1
ATOM 2263 O O . HIS A 1 283 ? 25.562 -20.384 -16.955 1.00 46.41 283 HIS A O 1
ATOM 2269 N N . ILE A 1 284 ? 23.829 -19.802 -18.250 1.00 41.78 284 ILE A N 1
ATOM 2270 C CA . ILE A 1 284 ? 23.524 -21.169 -18.667 1.00 41.78 284 ILE A CA 1
ATOM 2271 C C . ILE A 1 284 ? 24.556 -21.496 -19.746 1.00 41.78 284 ILE A C 1
ATOM 2273 O O . ILE A 1 284 ? 24.414 -21.110 -20.904 1.00 41.78 284 ILE A O 1
ATOM 2277 N N . THR A 1 285 ? 25.653 -22.120 -19.327 1.00 34.06 285 THR A N 1
ATOM 2278 C CA . THR A 1 285 ? 26.625 -22.717 -20.238 1.00 34.06 285 THR A CA 1
ATOM 2279 C C . THR A 1 285 ? 25.919 -23.857 -20.965 1.00 34.06 285 THR A C 1
ATOM 2281 O O . THR A 1 285 ? 25.408 -24.782 -20.335 1.00 34.06 285 THR A O 1
ATOM 2284 N N . THR A 1 286 ? 25.797 -23.708 -22.283 1.00 34.41 286 THR A N 1
ATOM 2285 C CA . THR A 1 286 ? 25.360 -24.757 -23.214 1.00 34.41 286 THR A CA 1
ATOM 2286 C C . THR A 1 286 ? 26.353 -25.902 -23.252 1.00 34.41 286 THR A C 1
ATOM 2288 O O . THR A 1 286 ? 27.566 -25.586 -23.291 1.00 34.41 286 THR A O 1
#